Protein AF-A0A246F2Z6-F1 (afdb_monomer)

Sequence (179 aa):
MPEGQQFRQFEAVAVMDAQDRIRAQENSTGTVFEVGLHVPVGEDAGELRSLFAAYAAACGFSLNQEFDFQAGRLLFVPVEGERRGLAALAQFSLMRVVRDMPRLRAARPIARSSPVTVSFDLPAADPLSREPKVAVLDGGLPESHVLGDHVRRYFLADESADDVPEYVAHGLAVTSALL

Structure (mmCIF, N/CA/C/O backbone):
data_AF-A0A246F2Z6-F1
#
_entry.id   AF-A0A246F2Z6-F1
#
loop_
_atom_site.group_PDB
_atom_site.id
_atom_site.type_symbol
_atom_site.label_atom_id
_atom_site.label_alt_id
_atom_site.label_comp_id
_atom_site.label_asym_id
_atom_site.label_entity_id
_atom_site.label_seq_id
_atom_site.pdbx_PDB_ins_code
_atom_site.Cartn_x
_atom_site.Cartn_y
_atom_site.Cartn_z
_atom_site.occupancy
_atom_site.B_iso_or_equiv
_atom_site.auth_seq_id
_atom_site.auth_comp_id
_atom_site.auth_asym_id
_atom_site.auth_atom_id
_atom_site.pdbx_PDB_model_num
ATOM 1 N N . MET A 1 1 ? 12.838 -34.200 26.977 1.00 56.62 1 MET A N 1
ATOM 2 C CA . MET A 1 1 ? 11.401 -33.989 26.695 1.00 56.62 1 MET A CA 1
ATOM 3 C C . MET A 1 1 ? 11.147 -34.490 25.281 1.00 56.62 1 MET A C 1
ATOM 5 O O . MET A 1 1 ? 11.919 -34.093 24.418 1.00 56.62 1 MET A O 1
ATOM 9 N N . PRO A 1 2 ? 10.194 -35.401 25.023 1.00 67.88 2 PRO A N 1
ATOM 10 C CA . PRO A 1 2 ? 9.959 -35.905 23.672 1.00 67.88 2 PRO A CA 1
ATOM 11 C C . PRO A 1 2 ? 9.281 -34.809 22.840 1.00 67.88 2 PRO A C 1
ATOM 13 O O . PRO A 1 2 ? 8.225 -34.310 23.228 1.00 67.88 2 PRO A O 1
ATOM 16 N N . GLU A 1 3 ? 9.877 -34.452 21.705 1.00 66.38 3 GLU A N 1
ATOM 17 C CA . GLU A 1 3 ? 9.512 -33.319 20.830 1.00 66.38 3 GLU A CA 1
ATOM 18 C C . GLU A 1 3 ? 8.035 -33.318 20.371 1.00 66.38 3 GLU A C 1
ATOM 20 O O . GLU A 1 3 ? 7.478 -32.279 20.034 1.00 66.38 3 GLU A O 1
ATOM 25 N N . GLY A 1 4 ? 7.345 -34.463 20.436 1.00 69.00 4 GLY A N 1
ATOM 26 C CA . GLY A 1 4 ? 5.936 -34.598 20.045 1.00 69.00 4 GLY A CA 1
ATOM 27 C C . GLY A 1 4 ? 4.891 -34.103 21.058 1.00 69.00 4 GLY A C 1
ATOM 28 O O . GLY A 1 4 ? 3.709 -34.067 20.718 1.00 69.00 4 GLY A O 1
ATOM 29 N N . GLN A 1 5 ? 5.266 -33.749 22.294 1.00 69.50 5 GLN A N 1
ATOM 30 C CA . GLN A 1 5 ? 4.294 -33.299 23.309 1.00 69.50 5 GLN A CA 1
ATOM 31 C C . GLN A 1 5 ? 3.890 -31.825 23.161 1.00 69.50 5 GLN A C 1
ATOM 33 O O . GLN A 1 5 ? 2.749 -31.490 23.474 1.00 69.50 5 GLN A O 1
ATOM 38 N N . GLN A 1 6 ? 4.763 -30.968 22.619 1.00 68.38 6 GLN A N 1
ATOM 39 C CA . GLN A 1 6 ? 4.468 -29.540 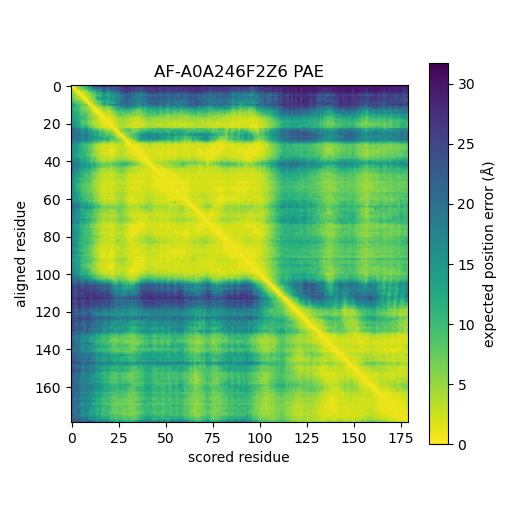22.418 1.00 68.38 6 GLN A CA 1
ATOM 40 C C . GLN A 1 6 ? 3.278 -29.310 21.474 1.00 68.38 6 GLN A C 1
ATOM 42 O O . GLN A 1 6 ? 2.436 -28.464 21.743 1.00 68.38 6 GLN A O 1
ATOM 47 N N . PHE A 1 7 ? 3.122 -30.132 20.432 1.00 70.31 7 PHE A N 1
ATOM 48 C CA . PHE A 1 7 ? 1.993 -30.032 19.495 1.00 70.31 7 PHE A CA 1
ATOM 49 C C . PHE A 1 7 ? 0.632 -30.442 20.087 1.00 70.31 7 PHE A C 1
ATOM 51 O O . PHE A 1 7 ? -0.387 -30.325 19.409 1.00 70.31 7 PHE A O 1
ATOM 58 N N . ARG A 1 8 ? 0.594 -30.962 21.322 1.00 74.56 8 ARG A N 1
ATOM 59 C CA . ARG A 1 8 ? -0.634 -31.426 21.993 1.00 74.56 8 ARG A CA 1
ATOM 60 C C . ARG A 1 8 ? -1.124 -30.486 23.094 1.00 74.56 8 ARG A C 1
ATOM 62 O O . ARG A 1 8 ? -2.124 -30.801 23.737 1.00 74.56 8 ARG A O 1
ATOM 69 N N . GLN A 1 9 ? -0.443 -29.366 23.324 1.00 73.00 9 GLN A N 1
ATOM 70 C CA . GLN A 1 9 ? -0.766 -28.434 24.397 1.00 73.00 9 GLN A CA 1
ATOM 71 C C . GLN A 1 9 ? -1.160 -27.071 23.823 1.00 73.00 9 GLN A C 1
ATOM 73 O O . GLN A 1 9 ? -0.422 -26.477 23.046 1.00 73.00 9 GLN A O 1
ATOM 78 N N . PHE A 1 10 ? -2.326 -26.564 24.225 1.00 70.81 10 PHE A N 1
ATOM 79 C CA . PHE A 1 10 ? -2.653 -25.150 24.054 1.00 70.81 10 PHE A CA 1
ATOM 80 C C . PHE A 1 10 ? -2.052 -24.389 25.238 1.00 70.81 10 PHE A C 1
ATOM 82 O O . PHE A 1 10 ? -2.423 -24.645 26.383 1.00 70.81 10 PHE A O 1
ATOM 89 N N . GLU A 1 11 ? -1.091 -23.504 24.973 1.00 71.69 11 GLU A N 1
ATOM 90 C CA . GLU A 1 11 ? -0.334 -22.800 26.020 1.00 71.69 11 GLU A CA 1
ATOM 91 C C . GLU A 1 11 ? -1.161 -21.693 26.697 1.00 71.69 11 GLU A C 1
ATOM 93 O O . GLU A 1 11 ? -1.036 -21.487 27.902 1.00 71.69 11 GLU A O 1
ATOM 98 N N . ALA A 1 12 ? -2.057 -21.029 25.955 1.00 74.31 12 ALA A N 1
ATOM 99 C CA . ALA A 1 12 ? -3.022 -20.068 26.488 1.00 74.31 12 ALA A CA 1
ATOM 100 C C . ALA A 1 12 ? -4.188 -19.849 25.509 1.00 74.31 12 ALA A C 1
ATOM 102 O O . ALA A 1 12 ? -3.985 -19.747 24.300 1.00 74.31 12 ALA A O 1
ATOM 103 N N . VAL A 1 13 ? -5.410 -19.739 26.037 1.00 80.50 13 VAL A N 1
ATOM 104 C CA . VAL A 1 13 ? -6.601 -19.301 25.291 1.00 80.50 13 VAL A CA 1
ATOM 105 C C . VAL A 1 13 ? -7.170 -18.090 26.019 1.00 80.50 13 VAL A C 1
ATOM 107 O O . VAL A 1 13 ? -7.536 -18.191 27.188 1.00 80.50 13 VAL A O 1
ATOM 110 N N . ALA A 1 14 ? -7.229 -16.949 25.339 1.00 82.44 14 ALA A N 1
ATOM 111 C CA . ALA A 1 14 ? -7.731 -15.694 25.887 1.00 82.44 14 ALA A CA 1
ATOM 112 C C . ALA A 1 14 ? -8.601 -14.964 24.858 1.00 82.44 14 ALA A C 1
ATOM 114 O O . ALA A 1 14 ? -8.554 -15.255 23.660 1.00 82.44 14 ALA A O 1
ATOM 115 N N . VAL A 1 15 ? -9.416 -14.024 25.339 1.00 84.06 15 VAL A N 1
ATOM 116 C CA . VAL A 1 15 ? -10.160 -13.110 24.466 1.00 84.06 15 VAL A CA 1
ATOM 117 C C . VAL A 1 15 ? -9.167 -12.138 23.844 1.00 84.06 15 VAL A C 1
ATOM 119 O O . VAL A 1 15 ? -8.356 -11.561 24.559 1.00 84.06 15 VAL A O 1
ATOM 122 N N . MET A 1 16 ? -9.255 -11.965 22.527 1.00 82.81 16 MET A N 1
ATOM 123 C CA . MET A 1 16 ? -8.423 -11.010 21.805 1.00 82.81 16 MET A CA 1
ATOM 124 C C . MET A 1 16 ? -8.852 -9.582 22.152 1.00 82.81 16 MET A C 1
ATOM 126 O O . MET A 1 16 ? -10.027 -9.238 21.980 1.00 82.81 16 MET A O 1
ATOM 130 N N . ASP A 1 17 ? -7.918 -8.757 22.604 1.00 88.38 17 ASP A N 1
ATOM 131 C CA . ASP A 1 17 ? -8.162 -7.346 22.885 1.00 88.38 17 ASP A CA 1
ATOM 132 C C . ASP A 1 17 ? -7.691 -6.441 21.727 1.00 88.38 17 ASP A C 1
ATOM 134 O O . ASP A 1 17 ? -7.346 -6.893 20.629 1.00 88.38 17 ASP A O 1
ATOM 138 N N . ALA A 1 18 ? -7.760 -5.123 21.925 1.00 90.56 18 ALA A N 1
ATOM 1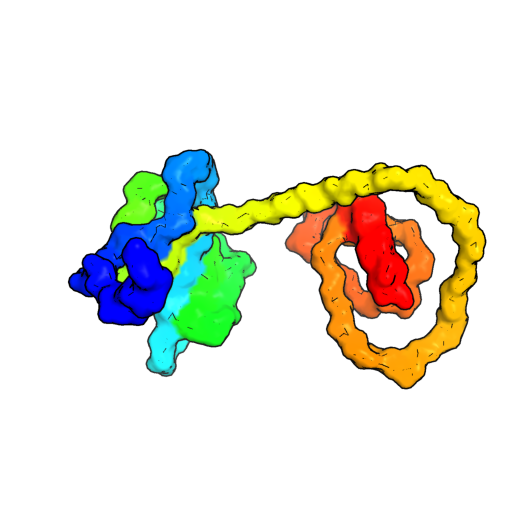39 C CA . ALA A 1 18 ? -7.286 -4.168 20.929 1.00 90.56 18 ALA A CA 1
ATOM 140 C C . ALA A 1 18 ? -5.751 -4.145 20.806 1.00 90.56 18 ALA A C 1
ATOM 142 O O . ALA A 1 18 ? -5.239 -3.874 19.721 1.00 90.56 18 ALA A O 1
ATOM 143 N N . GLN A 1 19 ? -5.014 -4.439 21.882 1.00 91.25 19 GLN A N 1
ATOM 144 C CA . GLN A 1 19 ? -3.549 -4.477 21.873 1.00 91.25 19 GLN A CA 1
ATOM 145 C C . GLN A 1 19 ? -3.036 -5.628 21.005 1.00 91.25 19 GLN A C 1
ATOM 147 O O . GLN A 1 19 ? -2.077 -5.444 20.260 1.00 91.25 19 GLN A O 1
ATOM 152 N N . ASP A 1 20 ? -3.733 -6.767 20.985 1.00 90.94 20 ASP A N 1
ATOM 153 C CA . ASP A 1 20 ? -3.396 -7.921 20.136 1.00 90.94 20 ASP A CA 1
ATOM 154 C C . ASP A 1 20 ? -3.401 -7.613 18.624 1.00 90.94 20 ASP A C 1
ATOM 156 O O . ASP A 1 20 ? -2.801 -8.341 17.815 1.00 90.94 20 ASP A O 1
ATOM 160 N N . ARG A 1 21 ? -4.086 -6.534 18.224 1.00 93.81 21 ARG A N 1
ATOM 161 C CA . ARG A 1 21 ? -4.171 -6.049 16.837 1.00 93.81 21 ARG A CA 1
ATOM 162 C C . ARG A 1 21 ? -2.974 -5.181 16.459 1.00 93.81 21 ARG A C 1
ATOM 164 O O . ARG A 1 21 ? -2.719 -4.993 15.269 1.00 93.81 21 ARG A O 1
ATOM 171 N N . ILE A 1 22 ? -2.238 -4.652 17.435 1.00 94.12 22 ILE A N 1
ATOM 172 C CA . ILE A 1 22 ? -1.090 -3.778 17.203 1.00 94.12 22 ILE A CA 1
ATOM 173 C C . ILE A 1 22 ? 0.133 -4.646 16.898 1.00 94.12 22 ILE A C 1
ATOM 175 O O . ILE A 1 22 ? 0.670 -5.353 17.744 1.00 94.12 22 ILE A O 1
ATOM 179 N N . ARG A 1 23 ? 0.586 -4.593 15.648 1.00 90.88 23 ARG A N 1
ATOM 180 C CA . ARG A 1 23 ? 1.776 -5.278 15.120 1.00 90.88 23 ARG A CA 1
ATOM 181 C C . ARG A 1 23 ? 2.820 -4.262 14.664 1.00 90.88 23 ARG A C 1
ATOM 183 O O . ARG A 1 23 ? 3.433 -4.411 13.611 1.00 90.88 23 ARG A O 1
ATOM 190 N N . ALA A 1 24 ? 2.980 -3.199 15.441 1.00 78.31 24 ALA A N 1
ATOM 191 C CA . ALA A 1 24 ? 3.960 -2.154 15.194 1.00 78.31 24 ALA A CA 1
ATOM 192 C C . ALA A 1 24 ? 5.207 -2.395 16.062 1.00 78.31 24 ALA A C 1
ATOM 194 O O . ALA A 1 24 ? 5.091 -2.699 17.246 1.00 78.31 24 ALA A O 1
ATOM 195 N N . GLN A 1 25 ? 6.400 -2.263 15.487 1.00 76.38 25 GLN A N 1
ATOM 196 C CA . GLN A 1 25 ? 7.672 -2.430 16.185 1.00 76.38 25 GLN A CA 1
ATOM 197 C C . GLN A 1 25 ? 7.852 -1.332 17.235 1.00 76.38 25 GLN A C 1
ATOM 199 O O . GLN A 1 25 ? 7.624 -0.158 16.952 1.00 76.38 25 GLN A O 1
ATOM 204 N N . GLU A 1 26 ? 8.311 -1.682 18.437 1.00 68.12 26 GLU A N 1
ATOM 205 C CA . GLU A 1 26 ? 8.448 -0.699 19.524 1.00 68.12 26 GLU A CA 1
ATOM 206 C C . GLU A 1 26 ? 9.464 0.412 19.213 1.00 68.12 26 GLU A C 1
ATOM 208 O O . GLU A 1 26 ? 9.268 1.557 19.608 1.00 68.12 26 GLU A O 1
ATOM 213 N N . ASN A 1 27 ? 10.498 0.104 18.424 1.00 68.00 27 ASN A N 1
ATOM 214 C CA . ASN A 1 27 ? 11.562 1.046 18.057 1.00 68.00 27 ASN A CA 1
ATOM 215 C C . ASN A 1 27 ? 11.341 1.731 16.696 1.00 68.00 27 ASN A C 1
ATOM 217 O O . ASN A 1 27 ? 12.259 2.347 16.150 1.00 68.00 27 ASN A O 1
ATOM 221 N N . SER A 1 28 ? 10.151 1.599 16.108 1.00 71.06 28 SER A N 1
ATOM 222 C CA . SER A 1 28 ? 9.820 2.264 14.848 1.00 71.06 28 SER A CA 1
ATOM 223 C C . SER A 1 28 ? 9.546 3.753 15.101 1.00 71.06 28 SER A C 1
ATOM 225 O O . SER A 1 28 ? 8.640 4.120 15.852 1.00 71.06 28 SER A O 1
ATOM 227 N N . THR A 1 29 ? 10.327 4.613 14.439 1.00 70.81 29 THR A N 1
ATOM 228 C CA . THR A 1 29 ? 10.157 6.078 14.418 1.00 70.81 29 THR A CA 1
ATOM 229 C C . THR A 1 29 ? 9.154 6.554 13.363 1.00 70.81 29 THR A C 1
ATOM 231 O O . THR A 1 29 ? 9.009 7.755 13.157 1.00 70.81 29 THR A O 1
ATOM 234 N N . GLY A 1 30 ? 8.499 5.631 12.649 1.00 79.06 30 GLY A N 1
ATOM 235 C CA . GLY A 1 30 ? 7.530 5.985 11.615 1.00 79.06 30 GLY A CA 1
ATOM 236 C C . GLY A 1 30 ? 6.243 6.563 12.207 1.00 79.06 30 GLY A C 1
ATOM 237 O O . GLY A 1 30 ? 5.776 6.103 13.248 1.00 79.06 30 GLY A O 1
ATOM 238 N N . THR A 1 31 ? 5.669 7.547 11.515 1.00 90.31 31 THR A N 1
ATOM 239 C CA . THR A 1 31 ? 4.330 8.103 11.785 1.00 90.31 31 THR A CA 1
ATOM 240 C C . THR A 1 31 ? 3.249 7.474 10.909 1.00 90.31 31 THR A C 1
ATOM 242 O O . THR A 1 31 ? 2.067 7.719 11.127 1.00 90.31 31 THR A O 1
ATOM 245 N N . VAL A 1 32 ? 3.644 6.656 9.928 1.00 93.56 32 VAL A N 1
ATOM 246 C CA . VAL A 1 32 ? 2.736 6.013 8.976 1.00 93.56 32 VAL A CA 1
ATOM 247 C C . VAL A 1 32 ? 2.544 4.547 9.340 1.00 93.56 32 VAL A C 1
ATOM 249 O O . VAL A 1 32 ? 3.507 3.785 9.491 1.00 93.56 32 VAL A O 1
ATOM 252 N N . PHE A 1 33 ? 1.283 4.149 9.431 1.00 95.12 33 PHE A N 1
ATOM 253 C CA . PHE A 1 33 ? 0.843 2.803 9.757 1.00 95.12 33 PHE A CA 1
ATOM 254 C C . PHE A 1 33 ? -0.086 2.279 8.670 1.00 95.12 33 PHE A C 1
ATOM 256 O O . PHE A 1 33 ? -0.814 3.032 8.032 1.00 95.12 33 PHE A O 1
ATOM 263 N N . GLU A 1 34 ? -0.081 0.971 8.470 1.00 95.69 34 GLU A N 1
ATOM 264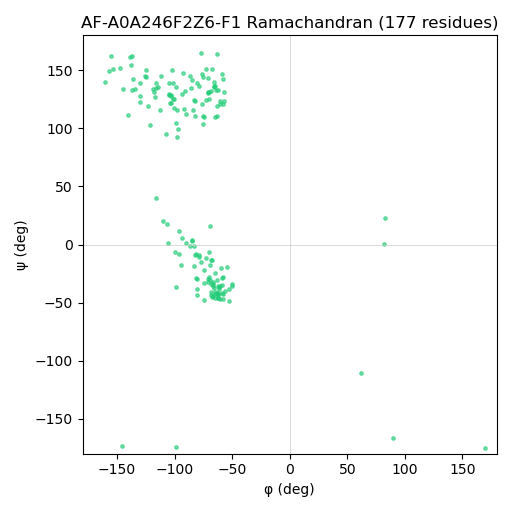 C CA . GLU A 1 34 ? -1.062 0.291 7.637 1.00 95.69 34 GLU A CA 1
ATOM 265 C C . GLU A 1 34 ? -2.107 -0.365 8.542 1.00 95.69 34 GLU A C 1
ATOM 267 O O . GLU A 1 34 ? -1.774 -1.148 9.440 1.00 95.69 34 GLU A O 1
ATOM 272 N N . VAL A 1 35 ? -3.375 -0.043 8.304 1.00 96.81 35 VAL A N 1
ATOM 273 C CA . VAL A 1 35 ? -4.520 -0.612 9.011 1.00 96.81 35 VAL A CA 1
ATOM 274 C C . VAL A 1 35 ? -5.226 -1.608 8.104 1.00 96.81 35 VAL A C 1
ATOM 276 O O . VAL A 1 35 ? -5.598 -1.277 6.984 1.00 96.81 35 VAL A O 1
ATOM 279 N N . GLY A 1 36 ? -5.464 -2.816 8.610 1.00 96.62 36 GLY A N 1
ATOM 280 C CA . GLY A 1 36 ? -6.313 -3.810 7.961 1.00 96.62 36 GLY A CA 1
ATOM 281 C C . GLY A 1 36 ? -7.701 -3.838 8.592 1.00 96.62 36 GLY A C 1
ATOM 282 O O . GLY A 1 36 ? -7.847 -4.193 9.766 1.00 96.62 36 GLY A O 1
ATOM 283 N N . LEU A 1 37 ? -8.726 -3.513 7.809 1.00 97.06 37 LEU A N 1
ATOM 284 C CA . LEU A 1 37 ? -10.131 -3.532 8.203 1.00 97.06 37 LEU A CA 1
ATOM 285 C C . LEU A 1 37 ? -10.841 -4.740 7.603 1.00 97.06 37 LEU A C 1
ATOM 287 O O . LEU A 1 37 ? -10.645 -5.090 6.442 1.00 97.06 37 LEU A O 1
ATOM 291 N N . HIS A 1 38 ? -11.703 -5.373 8.387 1.00 97.06 38 HIS A N 1
ATOM 292 C CA . HIS A 1 38 ? -12.589 -6.415 7.899 1.00 97.06 38 HIS A CA 1
ATOM 293 C C . HIS A 1 38 ? -13.834 -5.810 7.261 1.00 97.06 38 HIS A C 1
ATOM 295 O O . HIS A 1 38 ? -14.567 -5.095 7.935 1.00 97.06 38 HIS A O 1
ATOM 301 N N . VAL A 1 39 ? -14.105 -6.174 6.007 1.00 96.56 39 VAL A N 1
ATOM 302 C CA . VAL A 1 39 ? -15.338 -5.809 5.300 1.00 96.56 39 VAL A CA 1
ATOM 303 C C . VAL A 1 39 ? -16.388 -6.906 5.548 1.00 96.56 39 VAL A C 1
ATOM 305 O O . VAL A 1 39 ? -16.179 -8.058 5.122 1.00 96.56 39 VAL A O 1
ATOM 308 N N . PRO A 1 40 ? -17.487 -6.630 6.282 1.00 94.12 40 PRO A N 1
ATOM 309 C CA . PRO A 1 40 ? -18.564 -7.597 6.495 1.00 94.12 40 PRO A CA 1
ATOM 310 C C . PRO A 1 40 ? -19.263 -7.996 5.181 1.00 94.12 40 PRO A C 1
ATOM 312 O O . PRO A 1 40 ? -19.077 -7.371 4.143 1.00 94.12 40 PRO A O 1
ATOM 315 N N . VAL A 1 41 ? -20.025 -9.094 5.191 1.00 92.12 41 VAL A N 1
ATOM 316 C CA . VAL A 1 41 ? -20.755 -9.530 3.985 1.00 92.12 41 VAL A CA 1
ATOM 317 C C . VAL A 1 41 ? -21.896 -8.558 3.723 1.00 92.12 41 VAL A C 1
ATOM 319 O O . VAL A 1 41 ? -22.686 -8.318 4.628 1.00 92.12 41 VAL A O 1
ATOM 322 N N . GLY A 1 42 ? -22.010 -8.073 2.487 1.00 88.31 42 GLY A N 1
ATOM 323 C CA . GLY A 1 42 ? -23.086 -7.163 2.087 1.00 88.31 42 GLY A CA 1
ATOM 324 C C . GLY A 1 42 ? -22.846 -5.698 2.451 1.00 88.31 42 GLY A C 1
ATOM 325 O O . GLY A 1 42 ? -23.694 -4.877 2.132 1.00 88.31 42 GLY A O 1
ATOM 326 N N . GLU A 1 43 ? -21.707 -5.380 3.070 1.00 89.56 43 GLU A N 1
ATOM 327 C CA . GLU A 1 43 ? -21.281 -4.007 3.352 1.00 89.56 43 GLU A CA 1
ATOM 328 C C . GLU A 1 43 ? -20.396 -3.467 2.225 1.00 89.56 43 GLU A C 1
ATOM 330 O O . GLU A 1 43 ? -19.619 -4.214 1.615 1.00 89.56 43 GLU A O 1
ATOM 335 N N . ASP A 1 44 ? -20.482 -2.161 1.989 1.00 90.94 44 ASP A N 1
ATOM 336 C CA . ASP A 1 44 ? -19.640 -1.449 1.034 1.00 90.94 44 ASP A CA 1
ATOM 337 C C . ASP A 1 44 ? -18.312 -1.009 1.678 1.00 90.94 44 ASP A C 1
ATOM 339 O O . ASP A 1 44 ? -18.261 -0.480 2.793 1.00 90.94 44 ASP A O 1
ATOM 343 N N . ALA A 1 45 ? -17.200 -1.226 0.971 1.00 91.81 45 ALA A N 1
ATOM 344 C CA . ALA A 1 45 ? -15.875 -0.873 1.480 1.00 91.81 45 ALA A CA 1
ATOM 345 C C . ALA A 1 45 ? -15.659 0.649 1.560 1.00 91.81 45 ALA A C 1
ATOM 347 O O . ALA A 1 45 ? -14.931 1.113 2.438 1.00 91.81 45 ALA A O 1
ATOM 348 N N . GLY A 1 46 ? -16.297 1.425 0.680 1.00 91.62 46 GLY A N 1
ATOM 349 C CA . GLY A 1 46 ? -16.254 2.884 0.689 1.00 91.62 46 GLY A CA 1
ATOM 350 C C . GLY A 1 46 ? -16.982 3.473 1.895 1.00 91.62 46 GLY A C 1
ATOM 351 O O . GLY A 1 46 ? -16.433 4.346 2.566 1.00 91.62 46 GLY A O 1
ATOM 352 N N . GLU A 1 47 ? -18.160 2.949 2.238 1.00 92.44 47 GLU A N 1
ATOM 353 C CA . GLU A 1 47 ? -18.884 3.346 3.455 1.00 92.44 47 GLU A CA 1
ATOM 354 C C . GLU A 1 47 ? -18.082 3.021 4.723 1.00 92.44 47 GLU A C 1
ATOM 356 O O . GLU A 1 47 ? -17.899 3.883 5.591 1.00 92.44 47 GLU A O 1
ATOM 361 N N . LEU A 1 48 ? -17.517 1.808 4.801 1.00 94.94 48 LEU A N 1
ATOM 362 C CA . LEU A 1 48 ? -16.632 1.414 5.899 1.00 94.94 48 LEU A CA 1
ATOM 363 C C . LEU A 1 48 ? -15.416 2.340 6.008 1.00 94.94 48 LEU A C 1
ATOM 365 O O . LEU A 1 48 ? -15.040 2.743 7.112 1.00 94.94 48 LEU A O 1
ATOM 369 N N . ARG A 1 49 ? -14.807 2.699 4.875 1.00 95.12 49 ARG A N 1
ATOM 370 C CA . ARG A 1 49 ? -13.685 3.637 4.836 1.00 95.12 49 ARG A CA 1
ATOM 371 C C . ARG A 1 49 ? -14.081 4.997 5.393 1.00 95.12 49 ARG A C 1
ATOM 373 O O . ARG A 1 49 ? -13.351 5.531 6.220 1.00 95.12 49 ARG A O 1
ATOM 380 N N . SER A 1 50 ? -15.220 5.550 4.982 1.00 94.56 50 SER A N 1
ATOM 381 C CA . SER A 1 50 ? -15.707 6.841 5.480 1.00 94.56 50 SER A CA 1
ATOM 382 C C . SER A 1 50 ? -15.985 6.813 6.986 1.00 94.56 50 SER A C 1
ATOM 384 O O . SER A 1 50 ? -15.603 7.745 7.698 1.00 94.56 50 SER A O 1
ATOM 386 N N . LEU A 1 51 ? -16.582 5.730 7.493 1.00 95.56 51 LEU A N 1
ATOM 387 C CA . LEU A 1 51 ? -16.798 5.525 8.929 1.00 95.56 51 LEU A CA 1
ATOM 388 C C . LEU A 1 51 ? -15.475 5.454 9.698 1.00 95.56 51 LEU A C 1
ATOM 390 O O . LEU A 1 51 ? -15.311 6.108 10.731 1.00 95.56 51 LEU A O 1
ATOM 394 N N . PHE A 1 52 ? -14.513 4.689 9.182 1.00 97.19 52 PHE A N 1
ATOM 395 C CA . PHE A 1 52 ? -13.195 4.581 9.791 1.00 97.19 52 PHE A CA 1
ATOM 396 C C . PHE A 1 52 ? -12.424 5.905 9.732 1.00 97.19 52 PHE A C 1
ATOM 398 O O . PHE A 1 52 ? -11.777 6.262 10.711 1.00 97.19 52 PHE A O 1
ATOM 405 N N . ALA A 1 53 ? -12.543 6.674 8.646 1.00 96.62 53 ALA A N 1
ATOM 406 C CA . ALA A 1 53 ? -11.913 7.985 8.501 1.00 96.62 53 ALA A CA 1
ATOM 407 C C . ALA A 1 53 ? -12.336 8.951 9.614 1.00 96.62 53 ALA A C 1
ATOM 409 O O . ALA A 1 53 ? -11.492 9.589 10.242 1.00 96.62 53 ALA A O 1
ATOM 410 N N . ALA A 1 54 ? -13.640 9.017 9.899 1.00 96.75 54 ALA A N 1
ATOM 411 C CA . ALA A 1 54 ? -14.171 9.847 10.976 1.00 96.75 54 ALA A CA 1
ATOM 412 C C . ALA A 1 54 ? -13.658 9.395 12.355 1.00 96.75 54 ALA A C 1
ATOM 414 O O . ALA A 1 54 ? -13.283 10.223 13.187 1.00 96.75 54 ALA A O 1
ATOM 415 N N . TYR A 1 55 ? -13.597 8.081 12.589 1.00 97.50 55 TYR A N 1
ATOM 416 C CA . TYR A 1 55 ? -13.080 7.519 13.836 1.00 97.50 55 TYR A CA 1
ATOM 417 C C . TYR A 1 55 ? -11.579 7.780 14.028 1.00 97.50 55 TYR A C 1
ATOM 419 O O . TYR A 1 55 ? -11.143 8.187 15.106 1.00 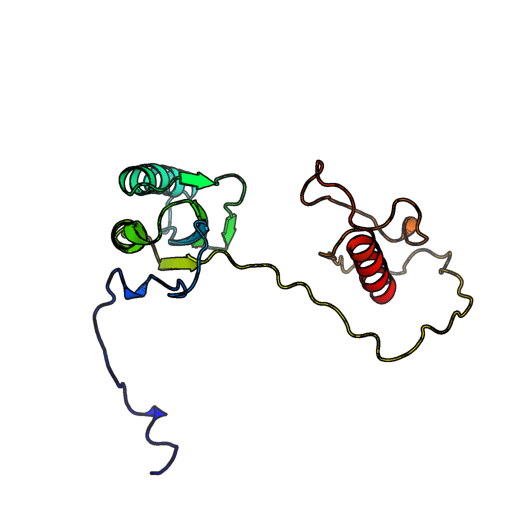97.50 55 TYR A O 1
ATOM 427 N N . ALA A 1 56 ? -10.791 7.584 12.973 1.00 97.19 56 ALA A N 1
ATOM 428 C CA . ALA A 1 56 ? -9.356 7.823 12.970 1.00 97.19 56 ALA A CA 1
ATOM 429 C C . ALA A 1 56 ? -9.034 9.299 13.235 1.00 97.19 56 ALA A C 1
ATOM 431 O O . ALA A 1 56 ? -8.182 9.587 14.075 1.00 97.19 56 ALA A O 1
ATOM 432 N N . ALA A 1 57 ? -9.784 10.223 12.625 1.00 96.94 57 ALA A N 1
ATOM 433 C CA . ALA A 1 57 ? -9.653 11.656 12.879 1.00 96.94 57 ALA A CA 1
ATOM 434 C C . ALA A 1 57 ? -9.900 12.009 14.355 1.00 96.94 57 ALA A C 1
ATOM 436 O O . ALA A 1 57 ? -9.132 12.768 14.945 1.00 96.94 57 ALA A O 1
ATOM 437 N N . ALA A 1 58 ? -10.910 11.403 14.992 1.00 96.56 58 ALA A N 1
ATOM 438 C CA . ALA A 1 58 ? -11.165 11.581 16.425 1.00 96.56 58 ALA A CA 1
ATOM 439 C C . ALA A 1 58 ? -10.030 11.034 17.315 1.00 96.56 58 ALA A C 1
ATOM 441 O O . ALA A 1 58 ? -9.846 11.499 18.439 1.00 96.56 58 ALA A O 1
ATOM 442 N N . CYS A 1 59 ? -9.254 10.074 16.808 1.00 95.44 59 CYS A N 1
ATOM 443 C CA . CYS A 1 59 ? -8.068 9.522 17.463 1.00 95.44 59 CYS A CA 1
ATOM 444 C C . CYS A 1 59 ? -6.768 10.276 17.115 1.00 95.44 59 CYS A C 1
ATOM 446 O O . CYS A 1 59 ? -5.704 9.877 17.586 1.00 95.44 59 CYS A O 1
ATOM 448 N N . GLY A 1 60 ? -6.833 11.342 16.305 1.00 96.06 60 GLY A N 1
ATOM 449 C CA . GLY A 1 60 ? -5.671 12.132 15.887 1.00 96.06 60 GLY A CA 1
ATOM 450 C C . GLY A 1 60 ? -4.893 11.561 14.697 1.00 96.06 60 GLY A C 1
ATOM 451 O O . GLY A 1 60 ? -3.714 11.872 14.551 1.00 96.06 60 GLY A O 1
ATOM 452 N N . PHE A 1 61 ? -5.530 10.735 13.862 1.00 97.00 61 PHE A N 1
ATOM 453 C CA . PHE A 1 61 ? -4.940 10.178 12.644 1.00 97.00 61 PHE A CA 1
ATOM 454 C C . PHE A 1 61 ? -5.604 10.739 11.384 1.00 97.00 61 PHE A C 1
ATOM 456 O O . PHE A 1 61 ? -6.817 10.947 11.346 1.00 97.00 61 PHE A O 1
ATOM 463 N N . SER A 1 62 ? -4.820 10.919 10.326 1.00 96.31 62 SER A N 1
ATOM 464 C CA . SER A 1 62 ? -5.306 11.171 8.968 1.00 96.31 62 SER A CA 1
ATOM 465 C C . SER A 1 62 ? -5.205 9.897 8.129 1.00 96.31 62 SER A C 1
ATOM 467 O O . SER A 1 62 ? -4.348 9.048 8.361 1.00 96.31 62 SER A O 1
ATOM 469 N N . LEU A 1 63 ? -6.099 9.738 7.154 1.00 94.81 63 LEU A N 1
ATOM 470 C CA . LEU A 1 63 ? -6.054 8.630 6.199 1.00 94.81 63 LEU A CA 1
ATOM 471 C C . LEU A 1 63 ? -5.467 9.118 4.883 1.00 94.81 63 LEU A C 1
ATOM 473 O O . LEU A 1 63 ? -5.874 10.170 4.385 1.00 94.81 63 LEU A O 1
ATOM 477 N N . ASN A 1 64 ? -4.614 8.300 4.274 1.00 91.56 64 ASN A N 1
ATOM 478 C CA . ASN A 1 64 ? -4.261 8.464 2.874 1.00 91.56 64 ASN A CA 1
ATOM 479 C C . ASN A 1 64 ? -5.118 7.514 2.024 1.00 91.56 64 ASN A C 1
ATOM 481 O O . ASN A 1 64 ? -4.844 6.320 1.939 1.00 91.56 64 ASN A O 1
ATOM 485 N N . GLN A 1 65 ? -6.183 8.056 1.429 1.00 86.62 65 GLN A N 1
ATOM 486 C CA . GLN A 1 65 ? -7.147 7.288 0.629 1.00 86.62 65 GLN A CA 1
ATOM 487 C C . GLN A 1 65 ? -6.632 6.950 -0.776 1.00 86.62 65 GLN A C 1
ATOM 489 O O . GLN A 1 65 ? -7.216 6.110 -1.446 1.00 86.62 65 GLN A O 1
ATOM 494 N N . GLU A 1 66 ? -5.563 7.600 -1.236 1.00 87.38 66 GLU A N 1
ATOM 495 C CA . GLU A 1 66 ? -5.003 7.363 -2.569 1.00 87.38 66 GLU A CA 1
ATOM 496 C C . GLU A 1 66 ? -4.361 5.976 -2.678 1.00 87.38 66 GLU A C 1
ATOM 498 O O . GLU A 1 66 ? -4.450 5.325 -3.716 1.00 87.38 66 GLU A O 1
ATOM 503 N N . PHE A 1 67 ? -3.762 5.503 -1.581 1.00 87.31 67 PHE A N 1
ATOM 504 C CA . PHE A 1 67 ? -3.058 4.220 -1.523 1.00 87.31 67 PHE A CA 1
ATOM 505 C C . PHE A 1 67 ? -3.825 3.143 -0.747 1.00 87.31 67 PHE A C 1
ATOM 507 O O . PHE A 1 67 ? -3.228 2.153 -0.316 1.00 87.31 67 PHE A O 1
ATOM 514 N N . ASP A 1 68 ? -5.131 3.327 -0.531 1.00 92.25 68 ASP A N 1
ATOM 515 C CA . ASP A 1 68 ? -5.955 2.238 -0.021 1.00 92.25 68 ASP A CA 1
ATOM 516 C C . ASP A 1 68 ? -6.197 1.178 -1.102 1.00 92.25 68 ASP A C 1
ATOM 518 O O . ASP A 1 68 ? -6.163 1.439 -2.305 1.00 92.25 68 ASP A O 1
ATOM 522 N N . PHE A 1 69 ? -6.383 -0.065 -0.672 1.00 93.19 69 PHE A N 1
ATOM 523 C CA . PHE A 1 69 ? -6.766 -1.131 -1.585 1.00 93.19 69 PHE A CA 1
ATOM 524 C C . PHE A 1 69 ? -7.517 -2.233 -0.853 1.00 93.19 69 PHE A C 1
ATOM 526 O O . PHE A 1 69 ? -7.301 -2.512 0.331 1.00 93.19 69 PHE A O 1
ATOM 533 N N . GLN A 1 70 ? -8.395 -2.909 -1.587 1.00 93.94 70 GLN A N 1
ATOM 53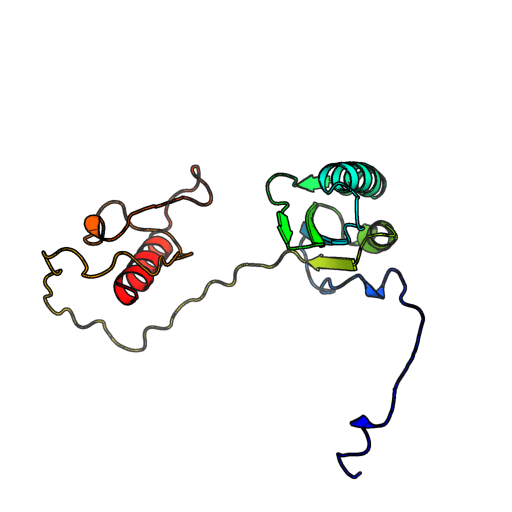4 C CA . GLN A 1 70 ? -9.141 -4.050 -1.083 1.00 93.94 70 GLN A CA 1
ATOM 535 C C . GLN A 1 70 ? -8.576 -5.355 -1.646 1.00 93.94 70 GLN A C 1
ATOM 537 O O . GLN A 1 70 ? -8.445 -5.526 -2.856 1.00 93.94 70 GLN A O 1
ATOM 542 N N . ALA A 1 71 ? -8.305 -6.314 -0.762 1.00 92.25 71 ALA A N 1
ATOM 543 C CA . ALA A 1 71 ? -7.939 -7.678 -1.123 1.00 92.25 71 ALA A CA 1
ATOM 544 C C . ALA A 1 71 ? -8.949 -8.656 -0.507 1.00 92.25 71 ALA A C 1
ATOM 546 O O . ALA A 1 71 ? -8.939 -8.944 0.694 1.00 92.25 71 ALA A O 1
ATOM 547 N N . GLY A 1 72 ? -9.870 -9.153 -1.336 1.00 92.06 72 GLY A N 1
ATOM 548 C CA . GLY A 1 72 ? -10.977 -9.992 -0.883 1.00 92.06 72 GLY A CA 1
ATOM 549 C C . GLY A 1 72 ? -11.892 -9.239 0.086 1.00 92.06 72 GLY A C 1
ATOM 550 O O . GLY A 1 72 ? -12.610 -8.327 -0.313 1.00 92.06 72 GLY A O 1
ATOM 551 N N . ARG A 1 73 ? -11.873 -9.626 1.366 1.00 94.12 73 ARG A N 1
ATOM 552 C CA . ARG A 1 73 ? -12.699 -9.035 2.439 1.00 94.12 73 ARG A CA 1
ATOM 553 C C . ARG A 1 73 ? -11.901 -8.222 3.457 1.00 94.12 73 ARG A C 1
ATOM 555 O O . ARG A 1 73 ? -12.342 -8.036 4.596 1.00 94.12 73 ARG A O 1
ATOM 562 N N . LEU A 1 74 ? -10.707 -7.799 3.064 1.00 95.62 74 LEU A N 1
ATOM 563 C CA . LEU A 1 74 ? -9.868 -6.901 3.836 1.00 95.62 74 LEU A CA 1
ATOM 564 C C . LEU A 1 74 ? -9.662 -5.618 3.045 1.00 95.62 74 LEU A C 1
ATOM 566 O O . LEU A 1 74 ? -9.314 -5.673 1.867 1.00 95.62 74 LEU A O 1
ATOM 570 N N . LEU A 1 75 ? -9.879 -4.493 3.710 1.00 96.31 75 LEU A N 1
ATOM 571 C CA . LEU A 1 75 ? -9.533 -3.169 3.219 1.00 96.31 75 LEU A CA 1
ATOM 572 C C . LEU A 1 75 ? -8.267 -2.723 3.951 1.00 96.31 75 LEU A C 1
ATOM 574 O O . LEU A 1 75 ? -8.253 -2.685 5.182 1.00 96.31 75 LEU A O 1
ATOM 578 N N . PHE A 1 76 ? -7.213 -2.424 3.202 1.00 96.12 76 PHE A N 1
ATOM 579 C CA . PHE A 1 76 ? -5.958 -1.909 3.732 1.00 96.12 76 PHE A CA 1
ATOM 580 C C . PHE A 1 76 ? -5.916 -0.405 3.525 1.00 96.12 76 PHE A C 1
ATOM 582 O O . PHE A 1 76 ? -6.107 0.066 2.408 1.00 96.12 76 PHE A O 1
ATOM 589 N N . VAL A 1 77 ? -5.695 0.333 4.610 1.00 95.62 77 VAL A N 1
ATOM 590 C CA . VAL A 1 77 ? -5.714 1.795 4.610 1.00 95.62 77 VAL A CA 1
ATOM 591 C C . VAL A 1 77 ? -4.449 2.319 5.289 1.00 95.62 77 VAL A C 1
ATOM 593 O O . VAL A 1 77 ? -4.208 1.991 6.457 1.00 95.62 77 VAL A O 1
ATOM 596 N N . PRO A 1 78 ? -3.643 3.139 4.602 1.00 95.69 78 PRO A N 1
ATOM 597 C CA . PRO A 1 78 ? -2.579 3.901 5.235 1.00 95.69 78 PRO A CA 1
ATOM 598 C C . PRO A 1 78 ? -3.157 4.989 6.144 1.00 95.69 78 PRO A C 1
ATOM 600 O O . PRO A 1 78 ? -4.017 5.774 5.735 1.00 95.69 78 PRO A O 1
ATOM 603 N N . VAL A 1 79 ? -2.643 5.068 7.366 1.00 96.31 79 VAL A N 1
ATOM 604 C CA . VAL A 1 79 ? -2.960 6.128 8.324 1.00 96.31 79 VAL A CA 1
ATOM 605 C C . VAL A 1 79 ? -1.684 6.802 8.804 1.00 96.31 79 VAL A C 1
ATOM 607 O O . VAL A 1 79 ? -0.663 6.142 8.998 1.00 96.31 79 VAL A O 1
ATOM 610 N N . GLU A 1 80 ? -1.746 8.105 9.031 1.00 96.00 80 GLU A N 1
ATOM 611 C CA . GLU A 1 80 ? -0.643 8.891 9.572 1.00 96.00 80 GLU A CA 1
ATOM 612 C C . GLU A 1 80 ? -1.043 9.520 10.907 1.00 96.00 80 GLU A C 1
ATOM 614 O O . GLU A 1 80 ? -2.142 10.052 11.054 1.00 96.00 80 GLU A O 1
ATOM 619 N N . GLY A 1 81 ? -0.163 9.428 11.903 1.00 94.56 81 GLY A N 1
ATOM 620 C CA . GLY A 1 81 ? -0.379 10.005 13.226 1.00 94.56 81 GLY A CA 1
ATOM 621 C C . GLY A 1 81 ? 0.653 9.546 14.253 1.00 94.56 81 GLY A C 1
ATOM 622 O O . GLY A 1 81 ? 1.617 8.843 13.947 1.00 94.56 81 GLY A O 1
ATOM 623 N N . GLU A 1 82 ? 0.464 9.947 15.510 1.00 93.00 82 GLU A N 1
ATOM 624 C CA . GLU A 1 82 ? 1.372 9.555 16.587 1.00 93.00 82 GLU A CA 1
ATOM 625 C C . GLU A 1 82 ? 1.108 8.128 17.080 1.00 93.00 82 GLU A C 1
ATOM 627 O O . GLU A 1 82 ? -0.018 7.754 17.411 1.00 93.00 82 GLU A O 1
ATOM 632 N N . ARG A 1 83 ? 2.183 7.354 17.287 1.00 90.88 83 ARG A N 1
ATOM 633 C CA . ARG A 1 83 ? 2.127 5.991 17.851 1.00 90.88 83 ARG A CA 1
ATOM 634 C C . ARG A 1 83 ? 1.315 5.896 19.150 1.00 90.88 83 ARG A C 1
ATOM 636 O O . ARG A 1 83 ? 0.660 4.886 19.393 1.00 90.88 83 ARG A O 1
ATOM 643 N N . ARG A 1 84 ? 1.350 6.937 19.989 1.00 90.62 84 ARG A N 1
ATOM 644 C CA . ARG A 1 84 ? 0.625 6.985 21.272 1.00 90.62 84 ARG A CA 1
ATOM 645 C C . ARG A 1 84 ? -0.889 6.805 21.097 1.00 90.62 84 ARG A C 1
ATOM 647 O O . ARG A 1 84 ? -1.536 6.279 21.997 1.00 90.62 84 ARG A O 1
ATOM 654 N N . GLY A 1 85 ? -1.434 7.185 19.940 1.00 92.50 85 GLY A N 1
ATOM 655 C CA . GLY A 1 85 ? -2.849 7.031 19.607 1.00 92.50 85 GLY A CA 1
ATOM 656 C C . GLY A 1 85 ? -3.245 5.642 19.093 1.00 92.50 85 GLY A C 1
ATOM 657 O O . GLY A 1 85 ? -4.438 5.366 18.986 1.00 92.50 85 GLY A O 1
ATOM 658 N N . LEU A 1 86 ? -2.295 4.738 18.806 1.00 93.88 86 LEU A N 1
ATOM 659 C CA . LEU A 1 86 ? -2.604 3.423 18.217 1.00 93.88 86 LEU A CA 1
ATOM 660 C C . LEU A 1 86 ? -3.508 2.569 19.103 1.00 93.88 86 LEU A C 1
ATOM 662 O O . LEU A 1 86 ? -4.369 1.860 18.593 1.00 93.88 86 LEU A O 1
ATOM 666 N N . ALA A 1 87 ? -3.343 2.656 20.425 1.00 93.94 87 ALA A N 1
ATOM 667 C CA . ALA A 1 87 ? -4.181 1.933 21.375 1.00 93.94 87 ALA A CA 1
ATOM 668 C C . ALA A 1 87 ? -5.657 2.346 21.285 1.00 93.94 87 ALA A C 1
ATOM 670 O O . ALA A 1 87 ? -6.531 1.495 21.438 1.00 93.94 87 ALA A O 1
ATOM 671 N N . ALA A 1 88 ? -5.928 3.630 21.026 1.00 95.88 88 ALA A N 1
ATOM 672 C CA . ALA A 1 88 ? -7.278 4.133 20.801 1.00 95.88 88 ALA A CA 1
ATOM 673 C C . ALA A 1 88 ? -7.776 3.725 19.412 1.00 95.88 88 ALA A C 1
ATOM 675 O O . ALA A 1 88 ? -8.849 3.141 19.298 1.00 95.88 88 ALA A O 1
ATOM 676 N N . LEU A 1 89 ? -6.957 3.922 18.374 1.00 96.69 89 LEU A N 1
ATOM 677 C CA . LEU A 1 89 ? -7.299 3.552 17.000 1.00 96.69 89 LEU A CA 1
ATOM 678 C C . LEU A 1 89 ? -7.668 2.059 16.879 1.00 96.69 89 LEU A C 1
ATOM 680 O O . LEU A 1 89 ? -8.630 1.706 16.197 1.00 96.69 89 LEU A O 1
ATOM 684 N N . ALA A 1 90 ? -6.951 1.184 17.591 1.00 96.25 90 ALA A N 1
ATOM 685 C CA . ALA A 1 90 ? -7.158 -0.263 17.573 1.00 96.25 90 ALA A CA 1
ATOM 686 C C . ALA A 1 90 ? -8.488 -0.737 18.181 1.00 96.25 90 ALA A C 1
ATOM 688 O O . ALA A 1 90 ? -8.889 -1.884 17.954 1.00 96.25 90 ALA A O 1
ATOM 689 N N . GLN A 1 91 ? -9.203 0.136 18.901 1.00 96.12 91 GLN A N 1
ATOM 690 C CA . GLN A 1 91 ? -10.531 -0.156 19.450 1.00 96.12 91 GLN A CA 1
ATOM 691 C C . GLN A 1 91 ? -11.625 -0.184 18.377 1.00 96.12 91 GLN A C 1
ATOM 693 O O . GLN A 1 91 ? -12.730 -0.658 18.646 1.00 96.12 91 GLN A O 1
ATOM 698 N N . PHE A 1 92 ? -11.346 0.278 17.152 1.00 96.69 92 PHE A N 1
ATOM 699 C CA . PHE A 1 92 ? -12.306 0.184 16.058 1.00 96.69 92 PHE A CA 1
ATOM 700 C C . PHE A 1 92 ? -12.703 -1.281 15.820 1.00 96.69 92 PHE A C 1
ATOM 702 O O . PHE A 1 92 ? -11.858 -2.134 15.547 1.00 96.69 92 PHE A O 1
ATOM 709 N N . SER A 1 93 ? -13.991 -1.603 15.941 1.00 93.69 93 SER A N 1
ATOM 710 C CA . SER A 1 93 ? -14.473 -2.991 16.046 1.00 93.69 93 SER A CA 1
ATOM 711 C C . SER A 1 93 ? -14.097 -3.867 14.848 1.00 93.69 93 SER A C 1
ATOM 713 O O . SER A 1 93 ? -13.776 -5.042 15.027 1.00 93.69 93 SER A O 1
ATOM 715 N N . LEU A 1 94 ? -14.078 -3.282 13.648 1.00 95.56 94 LEU A N 1
ATOM 716 C CA . LEU A 1 94 ? -13.759 -3.965 12.395 1.00 95.56 94 LEU A CA 1
ATOM 717 C C . LEU A 1 94 ? -12.256 -4.007 12.086 1.00 95.56 94 LEU A C 1
ATOM 719 O O . LEU A 1 94 ? -11.860 -4.615 11.091 1.00 95.56 94 LEU A O 1
ATOM 723 N N . MET A 1 95 ? -11.401 -3.418 12.925 1.00 96.38 95 MET A N 1
ATOM 724 C CA . MET A 1 95 ? -9.957 -3.523 12.749 1.00 96.38 95 MET A CA 1
ATOM 725 C C . MET A 1 95 ? -9.472 -4.946 13.044 1.00 96.38 95 MET A C 1
ATOM 727 O O . MET A 1 95 ? -9.777 -5.537 14.081 1.00 96.38 95 MET A O 1
ATOM 731 N N . ARG A 1 96 ? -8.665 -5.486 12.131 1.00 95.31 96 ARG A N 1
ATOM 732 C CA . ARG A 1 96 ? -7.961 -6.763 12.297 1.00 95.31 96 ARG A CA 1
ATOM 733 C C . ARG A 1 96 ? -6.515 -6.571 12.717 1.00 95.31 96 ARG A C 1
ATOM 735 O O . ARG A 1 96 ? -6.002 -7.379 13.482 1.00 95.31 96 ARG A O 1
ATOM 742 N N . VAL A 1 97 ? -5.871 -5.528 12.204 1.00 95.44 97 VAL A N 1
ATOM 743 C CA . VAL A 1 97 ? -4.462 -5.246 12.465 1.00 95.44 97 VAL A CA 1
ATOM 744 C C . VAL A 1 97 ? -4.162 -3.768 12.250 1.00 95.44 97 VAL A C 1
ATOM 746 O O . VAL A 1 97 ? -4.754 -3.138 11.375 1.00 95.44 97 VAL A O 1
ATOM 749 N N . VAL A 1 98 ? -3.202 -3.246 13.006 1.00 95.88 98 VAL A N 1
ATOM 750 C CA . VAL A 1 98 ? -2.463 -2.026 12.676 1.00 95.88 98 VAL A CA 1
ATOM 751 C C . VAL A 1 98 ? -0.974 -2.310 12.809 1.00 95.88 98 VAL A C 1
ATOM 753 O O . VAL A 1 98 ? -0.530 -2.854 13.819 1.00 95.88 98 VAL A O 1
ATOM 756 N N . ARG A 1 99 ? -0.190 -1.999 11.781 1.00 94.12 99 ARG A N 1
ATOM 757 C CA . ARG A 1 99 ? 1.254 -2.272 11.741 1.00 94.12 99 ARG A CA 1
ATOM 758 C C . ARG A 1 99 ? 2.016 -1.091 11.173 1.00 94.12 99 ARG A C 1
ATOM 760 O O . ARG A 1 99 ? 1.425 -0.236 10.527 1.00 94.12 99 ARG A O 1
ATOM 767 N N . ASP A 1 100 ? 3.323 -1.050 11.403 1.00 93.12 100 ASP A N 1
ATOM 768 C CA . ASP A 1 100 ? 4.167 -0.060 10.731 1.00 93.12 100 ASP A CA 1
ATOM 769 C C . ASP A 1 100 ? 4.037 -0.205 9.213 1.00 93.12 100 ASP A C 1
ATOM 771 O O . ASP A 1 100 ? 3.972 -1.329 8.703 1.00 93.12 100 ASP A O 1
ATOM 775 N N . MET A 1 101 ? 4.039 0.923 8.499 1.00 90.75 101 MET A N 1
ATOM 776 C CA . MET A 1 101 ? 4.071 0.902 7.041 1.00 90.75 101 MET A CA 1
ATOM 777 C C . MET A 1 101 ? 5.310 0.125 6.563 1.00 90.75 101 MET A C 1
ATOM 779 O O . MET A 1 101 ? 6.435 0.465 6.963 1.00 90.75 101 MET A O 1
ATOM 783 N N . PRO A 1 102 ? 5.143 -0.927 5.737 1.00 83.00 102 PRO A N 1
ATOM 784 C CA . PRO A 1 102 ? 6.267 -1.687 5.223 1.00 83.00 102 PRO A CA 1
ATOM 785 C C . PRO A 1 102 ? 7.239 -0.777 4.478 1.00 83.00 102 PRO A C 1
ATOM 787 O O . PRO A 1 102 ? 6.854 0.002 3.611 1.00 83.00 102 PRO A O 1
ATOM 790 N N . ARG A 1 103 ? 8.527 -0.891 4.801 1.00 81.31 103 ARG A N 1
ATOM 791 C CA . ARG A 1 103 ? 9.580 -0.185 4.070 1.00 81.31 103 ARG A CA 1
ATOM 792 C C . ARG A 1 103 ? 10.086 -1.075 2.949 1.00 81.31 103 ARG A C 1
ATOM 794 O O . ARG A 1 103 ? 10.430 -2.236 3.188 1.00 81.31 103 ARG A O 1
ATOM 801 N N . LEU A 1 104 ? 10.196 -0.515 1.750 1.00 75.06 104 LEU A N 1
ATOM 802 C CA . LEU A 1 104 ? 10.940 -1.156 0.676 1.00 75.06 104 LEU A CA 1
ATOM 803 C C . LEU A 1 104 ? 12.407 -1.247 1.105 1.00 75.06 104 LEU A C 1
ATOM 805 O O . LEU A 1 104 ? 13.054 -0.247 1.413 1.00 75.06 104 LEU A O 1
ATOM 809 N N . ARG A 1 105 ? 12.927 -2.472 1.193 1.00 69.44 105 ARG A N 1
ATOM 810 C CA . ARG A 1 105 ? 14.352 -2.694 1.438 1.00 69.44 105 ARG A CA 1
ATOM 811 C C . ARG A 1 105 ? 15.067 -2.562 0.105 1.00 69.44 105 ARG A C 1
ATOM 813 O O . ARG A 1 105 ? 14.750 -3.308 -0.816 1.00 69.44 105 ARG A O 1
ATOM 820 N N . ALA A 1 106 ? 16.048 -1.669 0.021 1.00 63.88 106 ALA A N 1
ATOM 821 C CA . ALA A 1 106 ? 16.933 -1.627 -1.132 1.00 63.88 106 ALA A CA 1
ATOM 822 C C . ALA A 1 106 ? 17.723 -2.944 -1.197 1.00 63.88 106 ALA A C 1
ATOM 824 O O . ALA A 1 106 ? 18.568 -3.217 -0.340 1.00 63.88 106 ALA A O 1
ATOM 825 N N . ALA A 1 107 ? 17.437 -3.777 -2.196 1.00 58.91 107 ALA A N 1
ATOM 826 C CA . ALA A 1 107 ? 18.323 -4.870 -2.554 1.00 58.91 107 ALA A CA 1
ATOM 827 C C . ALA A 1 107 ? 19.526 -4.250 -3.272 1.00 58.91 107 ALA A C 1
ATOM 829 O O . ALA A 1 107 ? 19.396 -3.739 -4.375 1.00 58.91 107 ALA A O 1
ATOM 830 N N . ARG A 1 108 ? 20.698 -4.249 -2.630 1.00 60.41 108 ARG A N 1
ATOM 831 C CA . ARG A 1 108 ? 21.965 -3.920 -3.294 1.00 60.41 108 ARG A CA 1
ATOM 832 C C . ARG A 1 108 ? 22.649 -5.231 -3.672 1.00 60.41 108 ARG A C 1
ATOM 834 O O . ARG A 1 108 ? 23.319 -5.810 -2.812 1.00 60.41 108 ARG A O 1
ATOM 841 N N . PRO A 1 109 ? 22.450 -5.762 -4.891 1.00 60.94 109 PRO A N 1
ATOM 842 C CA . PRO A 1 109 ? 23.145 -6.969 -5.305 1.00 60.94 109 PRO A CA 1
ATOM 843 C C . PRO A 1 109 ? 24.658 -6.719 -5.284 1.00 60.94 109 PRO A C 1
ATOM 845 O O . PRO A 1 109 ? 25.173 -5.824 -5.949 1.00 60.94 109 PRO A O 1
ATOM 848 N N . ILE A 1 110 ? 25.384 -7.512 -4.493 1.00 61.56 110 ILE A N 1
ATOM 849 C CA . ILE A 1 110 ? 26.848 -7.512 -4.515 1.00 61.56 110 ILE A CA 1
ATOM 850 C C . ILE A 1 110 ? 27.267 -8.260 -5.781 1.00 61.56 110 ILE A C 1
ATOM 852 O O . ILE A 1 110 ? 27.197 -9.491 -5.835 1.00 61.56 110 ILE A O 1
ATOM 856 N N . ALA A 1 111 ? 27.698 -7.524 -6.805 1.00 61.19 111 ALA A N 1
ATOM 857 C CA . ALA A 1 111 ? 28.315 -8.117 -7.982 1.00 61.19 111 ALA A CA 1
ATOM 858 C C . ALA A 1 111 ? 29.637 -8.786 -7.566 1.00 61.19 111 ALA A C 1
ATOM 860 O O . ALA A 1 111 ? 30.596 -8.121 -7.182 1.00 61.19 111 ALA A O 1
ATOM 861 N N . ARG A 1 112 ? 29.679 -10.125 -7.594 1.00 61.00 112 ARG A N 1
ATOM 862 C CA . ARG A 1 112 ? 30.864 -10.913 -7.198 1.00 61.00 112 ARG A CA 1
ATOM 863 C C . ARG A 1 112 ? 31.905 -11.067 -8.315 1.00 61.00 112 ARG A C 1
ATOM 865 O O . ARG A 1 112 ? 32.945 -11.676 -8.087 1.00 61.00 112 ARG A O 1
ATOM 872 N N . SER A 1 113 ? 31.646 -10.525 -9.502 1.00 64.81 113 SER A N 1
ATOM 873 C CA . SER A 1 113 ? 32.529 -10.613 -10.668 1.00 64.81 113 SER A CA 1
ATOM 874 C C . SER A 1 113 ? 32.431 -9.360 -11.532 1.00 64.81 113 SER A C 1
ATOM 876 O O . SER A 1 113 ? 31.381 -8.720 -11.582 1.00 64.81 113 SER A O 1
ATOM 878 N N . SER A 1 114 ? 33.514 -9.031 -12.243 1.00 66.75 114 SER A N 1
ATOM 879 C CA . SER A 1 114 ? 33.464 -8.008 -13.293 1.00 66.75 114 SER A CA 1
ATOM 880 C C . SER A 1 114 ? 32.549 -8.471 -14.433 1.00 66.75 114 SER A C 1
ATOM 882 O O . SER A 1 114 ? 32.634 -9.640 -14.822 1.00 66.75 114 SER A O 1
ATOM 884 N N . PRO A 1 115 ? 31.679 -7.595 -14.962 1.00 65.69 115 PRO A N 1
ATOM 885 C CA . PRO A 1 115 ? 30.848 -7.928 -16.110 1.00 65.69 115 PRO A CA 1
ATOM 886 C C . PRO A 1 115 ? 31.736 -8.226 -17.324 1.00 65.69 115 PRO A C 1
ATOM 888 O O . PRO A 1 115 ? 32.681 -7.492 -17.612 1.00 65.69 115 PRO A O 1
ATOM 891 N N . VAL A 1 116 ? 31.445 -9.324 -18.023 1.00 73.19 116 VAL A N 1
ATOM 892 C CA . VAL A 1 116 ? 32.079 -9.655 -19.304 1.00 73.19 116 VAL A CA 1
ATOM 893 C C . VAL A 1 116 ? 31.206 -9.072 -20.405 1.00 73.19 116 VAL A C 1
ATOM 895 O O . VAL A 1 116 ? 30.056 -9.474 -20.560 1.00 73.19 116 VAL A O 1
ATOM 898 N N . THR A 1 117 ? 31.746 -8.125 -21.167 1.00 73.62 117 THR A N 1
ATOM 899 C CA . THR A 1 117 ? 31.048 -7.563 -22.325 1.00 73.62 117 THR A CA 1
ATOM 900 C C . THR A 1 117 ? 31.101 -8.564 -23.473 1.00 73.62 117 THR A C 1
ATOM 902 O O . THR A 1 117 ? 32.164 -8.800 -24.047 1.00 73.62 117 THR A O 1
ATOM 905 N N . VAL A 1 118 ? 29.954 -9.149 -23.808 1.00 77.94 118 VAL A N 1
ATOM 906 C CA . VAL A 1 118 ? 29.781 -10.013 -24.981 1.00 77.94 118 VAL A CA 1
ATOM 907 C C . VAL A 1 118 ? 28.786 -9.337 -25.917 1.00 77.94 118 VAL A C 1
ATOM 909 O O . VAL A 1 118 ? 27.764 -8.823 -25.467 1.00 77.94 118 VAL A O 1
ATOM 912 N N . SER A 1 119 ? 29.089 -9.309 -27.213 1.00 80.81 119 SER A N 1
ATOM 913 C CA . SER A 1 119 ? 28.137 -8.855 -28.228 1.00 80.81 119 SER A CA 1
ATOM 914 C C . SER A 1 119 ? 26.948 -9.810 -28.300 1.00 80.81 119 SER A C 1
ATOM 916 O O . SER A 1 119 ? 27.140 -11.026 -28.340 1.00 80.81 119 SER A O 1
ATOM 918 N N . PHE A 1 120 ? 25.741 -9.263 -28.366 1.00 82.00 120 PHE A N 1
ATOM 919 C CA . PHE A 1 120 ? 24.511 -10.014 -28.577 1.00 82.00 120 PHE A CA 1
ATOM 920 C C . PHE A 1 120 ? 23.623 -9.260 -29.568 1.00 82.00 120 PHE A C 1
ATOM 922 O O . PHE A 1 120 ? 23.708 -8.037 -29.661 1.00 82.00 120 PHE A O 1
ATOM 929 N N . ASP A 1 121 ? 22.762 -9.999 -30.262 1.00 82.62 121 ASP A N 1
ATOM 930 C CA . ASP A 1 121 ? 21.703 -9.455 -31.107 1.00 82.62 121 ASP A CA 1
ATOM 931 C C . ASP A 1 121 ? 20.353 -9.866 -30.518 1.00 82.62 121 ASP A C 1
ATOM 933 O O . ASP A 1 121 ? 20.183 -11.007 -30.074 1.00 82.62 121 ASP A O 1
ATOM 937 N N . LEU A 1 122 ? 19.385 -8.949 -30.510 1.00 82.19 122 LEU A N 1
ATOM 938 C CA . LEU A 1 122 ? 18.018 -9.284 -30.123 1.00 82.19 122 LEU A CA 1
ATOM 939 C C . LEU A 1 122 ? 17.314 -10.051 -31.256 1.00 82.19 122 LEU A C 1
ATOM 941 O O . LEU A 1 122 ? 17.535 -9.749 -32.434 1.00 82.19 122 LEU A O 1
ATOM 945 N N . PRO A 1 123 ? 16.446 -11.029 -30.939 1.00 82.88 123 PRO A N 1
ATOM 946 C CA . PRO A 1 123 ? 15.651 -11.713 -31.950 1.00 82.88 123 PRO A CA 1
ATOM 947 C C . PRO A 1 123 ? 14.749 -10.721 -32.698 1.00 82.88 123 PRO A C 1
ATOM 949 O O . PRO A 1 123 ? 13.913 -10.063 -32.092 1.00 82.88 123 PRO A O 1
ATOM 952 N N . ALA A 1 124 ? 14.874 -10.657 -34.025 1.00 80.06 124 ALA A N 1
ATOM 953 C CA . ALA A 1 124 ? 14.037 -9.790 -34.863 1.00 80.06 124 ALA A CA 1
ATOM 954 C C . ALA A 1 124 ? 12.626 -10.357 -35.130 1.00 80.06 124 ALA A C 1
ATOM 956 O O . ALA A 1 124 ? 11.781 -9.677 -35.709 1.00 80.06 124 ALA A O 1
ATOM 957 N N . ALA A 1 125 ? 12.384 -11.624 -34.784 1.00 83.25 125 ALA A N 1
ATOM 958 C CA . ALA A 1 125 ? 11.114 -12.297 -35.025 1.00 83.25 125 ALA A CA 1
ATOM 959 C C . ALA A 1 125 ? 10.121 -12.055 -33.881 1.00 83.25 125 ALA A C 1
ATOM 961 O O . ALA A 1 125 ? 10.500 -12.043 -32.710 1.00 83.25 125 ALA A O 1
ATOM 962 N N . ASP A 1 126 ? 8.837 -11.949 -34.225 1.00 80.62 126 ASP A N 1
ATOM 963 C CA . ASP A 1 126 ? 7.757 -11.885 -33.242 1.00 80.62 126 ASP A CA 1
ATOM 964 C C . ASP A 1 126 ? 7.730 -13.135 -32.340 1.00 80.62 126 ASP A C 1
ATOM 966 O O . ASP A 1 126 ? 8.011 -14.251 -32.797 1.00 80.62 126 ASP A O 1
ATOM 970 N N . PRO A 1 127 ? 7.329 -12.992 -31.064 1.00 80.75 127 PRO A N 1
ATOM 971 C CA . PRO A 1 127 ? 7.225 -14.126 -30.163 1.00 80.75 127 PRO A CA 1
ATOM 972 C C . PRO A 1 127 ? 6.120 -15.087 -30.622 1.00 80.75 127 PRO A C 1
ATOM 974 O O . PRO A 1 127 ? 5.018 -14.670 -30.984 1.00 80.75 127 PRO A O 1
ATOM 977 N N . LEU A 1 128 ? 6.390 -16.393 -30.519 1.00 85.56 128 LEU A N 1
ATOM 978 C CA . LEU A 1 128 ? 5.432 -17.458 -30.857 1.00 85.56 128 LEU A CA 1
ATOM 979 C C . LEU A 1 128 ? 4.138 -17.383 -30.029 1.00 85.56 128 LEU A C 1
ATOM 981 O O . LEU A 1 128 ? 3.077 -17.796 -30.491 1.00 85.56 128 LEU A O 1
ATOM 985 N N . SER A 1 129 ? 4.226 -16.856 -28.804 1.00 86.25 129 SER A N 1
ATOM 986 C CA . SER A 1 129 ? 3.095 -16.599 -27.914 1.00 86.25 129 SER A CA 1
ATOM 987 C C . SER A 1 129 ? 3.243 -15.230 -27.264 1.00 86.25 129 SER A C 1
ATOM 989 O O . SER A 1 129 ? 4.333 -14.816 -26.878 1.00 86.25 129 SER A O 1
ATOM 991 N N . ARG A 1 130 ? 2.121 -14.529 -27.093 1.00 82.69 130 ARG A N 1
ATOM 992 C CA . ARG A 1 130 ? 2.062 -13.242 -26.384 1.00 82.69 130 ARG A CA 1
ATOM 993 C C . ARG A 1 130 ? 1.706 -13.381 -24.902 1.00 82.69 130 ARG A C 1
ATOM 995 O O . ARG A 1 130 ? 1.525 -12.350 -24.245 1.00 82.69 130 ARG A O 1
ATOM 1002 N N . GLU A 1 131 ? 1.607 -14.617 -24.426 1.00 85.88 131 GLU A N 1
ATOM 1003 C CA . GLU A 1 131 ? 1.309 -15.013 -23.053 1.00 85.88 131 GLU A CA 1
ATOM 1004 C C . GLU A 1 131 ? 2.393 -15.964 -22.516 1.00 85.88 131 GLU A C 1
ATOM 1006 O O . GLU A 1 131 ? 2.898 -16.786 -23.291 1.00 85.88 131 GLU A O 1
ATOM 1011 N N . PRO A 1 132 ? 2.726 -15.891 -21.209 1.00 88.19 132 PRO A N 1
ATOM 1012 C CA . PRO A 1 132 ? 2.105 -15.057 -20.167 1.00 88.19 132 PRO A CA 1
ATOM 1013 C C . PRO A 1 132 ? 2.527 -13.577 -20.215 1.00 88.19 132 PRO A C 1
ATOM 1015 O O . PRO A 1 132 ? 3.506 -13.208 -20.856 1.00 88.19 132 PRO A O 1
ATOM 1018 N N . LYS A 1 133 ? 1.773 -12.714 -19.522 1.00 88.25 133 LYS A N 1
ATOM 1019 C CA . LYS A 1 133 ? 2.166 -11.319 -19.265 1.00 88.25 133 LYS A CA 1
ATOM 1020 C C . LYS A 1 133 ? 2.877 -11.256 -17.917 1.00 88.25 133 LYS A C 1
ATOM 1022 O O . LYS A 1 133 ? 2.328 -11.735 -16.928 1.00 88.25 133 LYS A O 1
ATOM 1027 N N . VAL A 1 134 ? 4.055 -10.643 -17.883 1.00 91.31 134 VAL A N 1
ATOM 1028 C CA . VAL A 1 134 ? 4.840 -10.452 -16.658 1.00 91.31 134 VAL A CA 1
ATOM 1029 C C . VAL A 1 134 ? 4.927 -8.960 -16.359 1.00 91.31 134 VAL A C 1
ATOM 1031 O O . VAL A 1 134 ? 5.138 -8.161 -17.270 1.00 91.31 134 VAL A O 1
ATOM 1034 N N . ALA A 1 135 ? 4.727 -8.587 -15.096 1.00 92.81 135 ALA A N 1
ATOM 1035 C CA . ALA A 1 135 ? 4.977 -7.238 -14.606 1.00 92.81 135 ALA A CA 1
ATOM 1036 C C . ALA A 1 135 ? 6.292 -7.238 -13.821 1.00 92.81 135 ALA A C 1
ATOM 1038 O O . ALA A 1 135 ? 6.469 -8.059 -12.920 1.00 92.81 135 ALA A O 1
ATOM 1039 N N . VAL A 1 136 ? 7.195 -6.323 -14.169 1.00 92.38 136 VAL A N 1
ATOM 1040 C CA . VAL A 1 136 ? 8.447 -6.084 -13.447 1.00 92.38 136 VAL A CA 1
ATOM 1041 C C . VAL A 1 136 ? 8.270 -4.807 -12.634 1.00 92.38 136 VAL A C 1
ATOM 1043 O O . VAL A 1 136 ? 7.942 -3.763 -13.191 1.00 92.38 136 VAL A O 1
ATOM 1046 N N . LEU A 1 137 ? 8.436 -4.912 -11.317 1.00 92.38 137 LEU A N 1
ATOM 1047 C CA . LEU A 1 13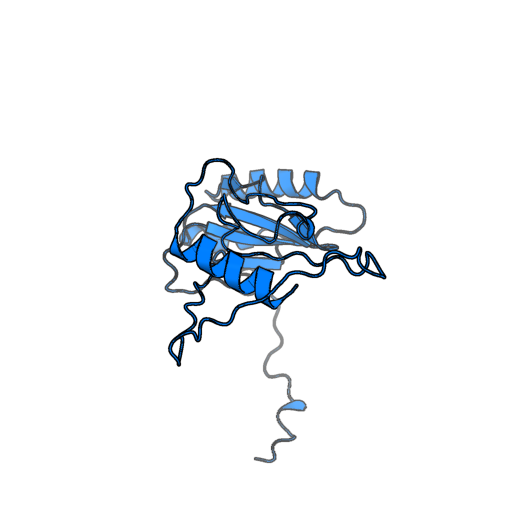7 ? 8.353 -3.796 -10.375 1.00 92.38 137 LEU A CA 1
ATOM 1048 C C . LEU A 1 137 ? 9.773 -3.488 -9.904 1.00 92.38 137 LEU A C 1
ATOM 1050 O O . LEU A 1 137 ? 10.281 -4.149 -9.000 1.00 92.38 137 LEU A O 1
ATOM 1054 N N . ASP A 1 138 ? 10.418 -2.531 -10.561 1.00 90.75 138 ASP A N 1
ATOM 1055 C CA . ASP A 1 138 ? 11.814 -2.170 -10.316 1.00 90.75 138 ASP A CA 1
ATOM 1056 C C . ASP A 1 138 ? 12.023 -0.656 -10.517 1.00 90.75 138 ASP A C 1
ATOM 1058 O O . ASP A 1 138 ? 11.061 0.079 -10.726 1.00 90.75 138 ASP A O 1
ATOM 1062 N N . GLY A 1 139 ? 13.265 -0.178 -10.457 1.00 89.19 139 GLY A N 1
ATOM 1063 C CA . GLY A 1 139 ? 13.664 1.226 -10.550 1.00 89.19 139 GLY A CA 1
ATOM 1064 C C . GLY A 1 139 ? 13.488 1.888 -11.917 1.00 89.19 139 GLY A C 1
ATOM 1065 O O . GLY A 1 139 ? 14.080 2.936 -12.142 1.00 89.19 139 GLY A O 1
ATOM 1066 N N . GLY A 1 140 ? 12.708 1.285 -12.814 1.00 91.12 140 GLY A N 1
ATOM 1067 C CA . GLY A 1 140 ? 12.410 1.818 -14.137 1.00 91.12 140 GLY A CA 1
ATOM 1068 C C . GLY A 1 140 ? 13.397 1.398 -15.224 1.00 91.12 140 GLY A C 1
ATOM 1069 O O . GLY A 1 140 ? 14.178 0.457 -15.076 1.00 91.12 140 GLY A O 1
ATOM 1070 N N . LEU A 1 141 ? 13.314 2.088 -16.355 1.00 92.94 141 LEU A N 1
ATOM 1071 C CA . LEU A 1 141 ? 14.141 1.866 -17.532 1.00 92.94 141 LEU A CA 1
ATOM 1072 C C . LEU A 1 141 ? 14.737 3.206 -17.993 1.00 92.94 141 LEU A C 1
ATOM 1074 O O . LEU A 1 141 ? 14.022 4.205 -17.978 1.00 92.94 141 LEU A O 1
ATOM 1078 N N . PRO A 1 142 ? 16.016 3.253 -18.411 1.00 91.88 142 PRO A N 1
ATOM 1079 C CA . PRO A 1 142 ? 16.621 4.490 -18.901 1.00 91.88 142 PRO A CA 1
ATOM 1080 C C . PRO A 1 142 ? 15.982 4.931 -20.224 1.00 91.88 142 PRO A C 1
ATOM 1082 O O . PRO A 1 142 ? 15.602 4.087 -21.026 1.00 91.88 142 PRO A O 1
ATOM 1085 N N . GLU A 1 143 ? 15.947 6.235 -20.508 1.00 88.06 143 GLU A N 1
ATOM 1086 C CA . GLU A 1 143 ? 15.311 6.788 -21.721 1.00 88.06 143 GLU A CA 1
ATOM 1087 C C . GLU A 1 143 ? 15.759 6.101 -23.030 1.00 88.06 143 GLU A C 1
ATOM 1089 O O . GLU A 1 143 ? 14.963 5.900 -23.946 1.00 88.06 143 GLU A O 1
ATOM 1094 N N . SER A 1 144 ? 17.031 5.695 -23.106 1.00 89.56 144 SER A N 1
ATOM 1095 C CA . SER A 1 144 ? 17.581 4.935 -24.229 1.00 89.56 144 SER A CA 1
ATOM 1096 C C . SER A 1 144 ? 17.961 3.516 -23.805 1.00 89.56 144 SER A C 1
ATOM 1098 O O . SER A 1 144 ? 18.869 3.314 -22.995 1.00 89.56 144 SER A O 1
ATOM 1100 N N . HIS A 1 145 ? 17.284 2.520 -24.383 1.00 89.31 145 HIS A N 1
ATOM 1101 C CA . HIS A 1 145 ? 17.564 1.099 -24.179 1.00 89.31 145 HIS A CA 1
ATOM 1102 C C . HIS A 1 145 ? 17.096 0.232 -25.354 1.00 89.31 145 HIS A C 1
ATOM 1104 O O . HIS A 1 145 ? 16.196 0.592 -26.110 1.00 89.31 145 HIS A O 1
ATOM 1110 N N . VAL A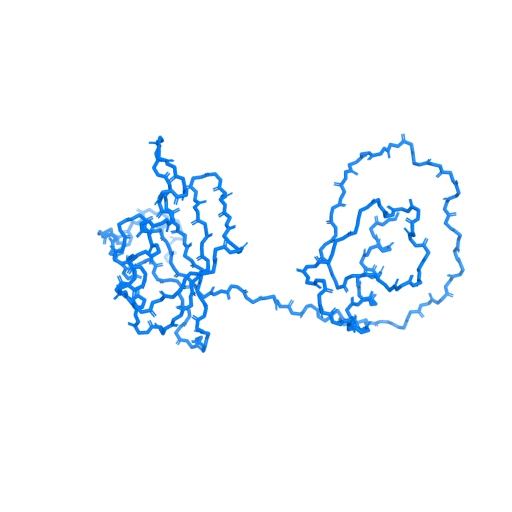 1 146 ? 17.625 -0.988 -25.439 1.00 87.75 146 VAL A N 1
ATOM 1111 C CA . VAL A 1 146 ? 17.312 -1.945 -26.516 1.00 87.75 146 VAL A CA 1
ATOM 1112 C C . VAL A 1 146 ? 16.000 -2.719 -26.318 1.00 87.75 146 VAL A C 1
ATOM 1114 O O . VAL A 1 146 ? 15.559 -3.413 -27.222 1.00 87.75 146 VAL A O 1
ATOM 1117 N N . LEU A 1 147 ? 15.348 -2.606 -25.156 1.00 88.94 147 LEU A N 1
ATOM 1118 C CA . LEU A 1 147 ? 14.184 -3.432 -24.797 1.00 88.94 147 LEU A CA 1
ATOM 1119 C C . LEU A 1 147 ? 12.833 -2.900 -25.311 1.00 88.94 147 LEU A C 1
ATOM 1121 O O . LEU A 1 147 ? 11.801 -3.490 -24.999 1.00 88.94 147 LEU A O 1
ATOM 1125 N N . GLY A 1 148 ? 12.814 -1.797 -26.070 1.00 83.69 148 GLY A N 1
ATOM 1126 C CA . GLY A 1 148 ? 11.588 -1.062 -26.418 1.00 83.69 148 GLY A CA 1
ATOM 1127 C C . GLY A 1 148 ? 10.495 -1.935 -27.039 1.00 83.69 148 GLY A C 1
ATOM 1128 O O . GLY A 1 148 ? 9.369 -1.947 -26.549 1.00 83.69 148 GLY A O 1
ATOM 1129 N N . ASP A 1 149 ? 10.845 -2.753 -28.032 1.00 82.81 149 ASP A N 1
ATOM 1130 C CA . ASP A 1 149 ? 9.883 -3.618 -28.732 1.00 82.81 149 ASP A CA 1
ATOM 1131 C C . ASP A 1 149 ? 9.344 -4.766 -27.856 1.00 82.81 149 ASP A C 1
ATOM 1133 O O . ASP A 1 149 ? 8.290 -5.349 -28.134 1.00 82.81 149 ASP A O 1
ATOM 1137 N N . HIS A 1 150 ? 10.033 -5.075 -26.757 1.00 84.81 150 HIS A N 1
ATOM 1138 C CA . HIS A 1 150 ? 9.659 -6.129 -25.817 1.00 84.81 150 HIS A CA 1
ATOM 1139 C C . HIS A 1 150 ? 8.826 -5.604 -24.633 1.00 84.81 150 HIS A C 1
ATOM 1141 O O . HIS A 1 150 ? 8.126 -6.381 -23.976 1.00 84.81 150 HIS A O 1
ATOM 1147 N N . VAL A 1 151 ? 8.831 -4.289 -24.382 1.00 89.19 151 VAL A N 1
ATOM 1148 C CA . VAL A 1 151 ? 8.089 -3.643 -23.289 1.00 89.19 151 VAL A CA 1
ATOM 1149 C C . VAL A 1 151 ? 6.786 -3.050 -23.821 1.00 89.19 151 VAL A C 1
ATOM 1151 O O . VAL A 1 151 ? 6.748 -2.002 -24.451 1.00 89.19 151 VAL A O 1
ATOM 1154 N N . ARG A 1 152 ? 5.661 -3.714 -23.536 1.00 86.88 152 ARG A N 1
ATOM 1155 C CA . ARG A 1 152 ? 4.344 -3.276 -24.044 1.00 86.88 152 ARG A CA 1
ATOM 1156 C C . ARG A 1 152 ? 3.706 -2.144 -23.248 1.00 86.88 152 ARG A C 1
ATOM 1158 O O . ARG A 1 152 ? 2.846 -1.437 -23.766 1.00 86.88 152 ARG A O 1
ATOM 1165 N N . ARG A 1 153 ? 4.002 -2.077 -21.953 1.00 90.75 153 ARG A N 1
ATOM 1166 C CA . ARG A 1 153 ? 3.412 -1.127 -21.011 1.00 90.75 153 ARG A CA 1
ATOM 1167 C C . ARG A 1 153 ? 4.465 -0.737 -19.992 1.00 90.75 153 ARG A C 1
ATOM 1169 O O . ARG A 1 153 ? 5.124 -1.616 -19.445 1.00 90.75 153 ARG A O 1
ATOM 1176 N N . TYR A 1 154 ? 4.556 0.557 -19.740 1.00 92.06 154 TYR A N 1
ATOM 1177 C CA . TYR A 1 154 ? 5.453 1.157 -18.770 1.00 92.06 154 TYR A CA 1
ATOM 1178 C C . TYR A 1 154 ? 4.652 2.173 -17.960 1.00 92.06 154 TYR A C 1
ATOM 1180 O O . TYR A 1 154 ? 3.856 2.917 -18.533 1.00 92.06 154 TYR A O 1
ATOM 1188 N N . PHE A 1 155 ? 4.812 2.143 -16.642 1.00 92.00 155 PHE A N 1
ATOM 1189 C CA . PHE A 1 155 ? 4.108 3.017 -15.710 1.00 92.00 155 PHE A CA 1
ATOM 1190 C C . PHE A 1 155 ? 5.107 3.494 -14.667 1.00 92.00 155 PHE A C 1
ATOM 1192 O O . PHE A 1 155 ? 5.847 2.673 -14.119 1.00 92.00 155 PHE A O 1
ATOM 1199 N N . LEU A 1 156 ? 5.106 4.793 -14.384 1.00 90.56 156 LEU A N 1
ATOM 1200 C CA . LEU A 1 156 ? 5.844 5.343 -13.259 1.00 90.56 156 LEU A CA 1
ATOM 1201 C C . LEU A 1 156 ? 4.986 5.240 -11.997 1.00 90.56 156 LEU A C 1
ATOM 1203 O O . LEU A 1 156 ? 3.768 5.409 -12.038 1.00 90.56 156 LEU A O 1
ATOM 1207 N N . ALA A 1 157 ? 5.625 4.922 -10.870 1.00 85.19 157 ALA A N 1
ATOM 1208 C CA . ALA A 1 157 ? 4.951 4.941 -9.573 1.00 85.19 157 ALA A CA 1
ATOM 1209 C C . ALA A 1 157 ? 4.659 6.382 -9.113 1.00 85.19 157 ALA A C 1
ATOM 1211 O O . ALA A 1 157 ? 3.653 6.618 -8.454 1.00 85.19 157 ALA A O 1
ATOM 1212 N N . ASP A 1 158 ? 5.532 7.321 -9.485 1.00 87.62 158 ASP A N 1
ATOM 1213 C CA . ASP A 1 158 ? 5.395 8.761 -9.279 1.00 87.62 158 ASP A CA 1
ATOM 1214 C C . ASP A 1 158 ? 5.906 9.465 -10.544 1.00 87.62 158 ASP A C 1
ATOM 1216 O O . ASP A 1 158 ? 7.093 9.406 -10.856 1.00 87.62 158 ASP A O 1
ATOM 1220 N N . GLU A 1 159 ? 4.999 10.096 -11.290 1.00 88.50 159 GLU A N 1
ATOM 1221 C CA . GLU A 1 159 ? 5.297 10.815 -12.541 1.00 88.50 159 GLU A CA 1
ATOM 1222 C C . GLU A 1 159 ? 6.128 12.094 -12.314 1.00 88.50 159 GLU A C 1
ATOM 1224 O O . GLU A 1 159 ? 6.634 12.684 -13.265 1.00 88.50 159 GLU A O 1
ATOM 1229 N N . SER A 1 160 ? 6.242 12.557 -11.065 1.00 90.69 160 SER A N 1
ATOM 1230 C CA . SER A 1 160 ? 6.994 13.760 -10.693 1.00 90.69 160 SER A CA 1
ATOM 1231 C C . SER A 1 160 ? 8.384 13.471 -10.123 1.00 90.69 160 SER A C 1
ATOM 1233 O O . SER A 1 160 ? 9.145 14.408 -9.879 1.00 90.69 160 SER A O 1
ATOM 1235 N N . ALA A 1 161 ? 8.715 12.197 -9.900 1.00 88.25 161 ALA A N 1
ATOM 1236 C CA . ALA A 1 161 ? 9.996 11.792 -9.344 1.00 88.25 161 ALA A CA 1
ATOM 1237 C C . ALA A 1 161 ? 11.098 11.761 -10.414 1.00 88.25 161 ALA A C 1
ATOM 1239 O O . ALA A 1 161 ? 10.892 11.278 -11.526 1.00 88.25 161 ALA A O 1
ATOM 1240 N N . ASP A 1 162 ? 12.291 12.229 -10.042 1.00 89.75 162 ASP A N 1
ATOM 1241 C CA . ASP A 1 162 ? 13.477 12.147 -10.894 1.00 89.75 162 ASP A CA 1
ATOM 1242 C C . ASP A 1 162 ? 14.065 10.727 -10.918 1.00 89.75 162 ASP A C 1
ATOM 1244 O O . ASP A 1 162 ? 14.106 10.024 -9.899 1.00 89.75 162 ASP A O 1
ATOM 1248 N N . ASP A 1 163 ? 14.625 10.345 -12.067 1.00 89.56 163 ASP A N 1
ATOM 1249 C CA . ASP A 1 163 ? 15.363 9.094 -12.211 1.00 89.56 163 ASP A CA 1
ATOM 1250 C C . ASP A 1 163 ? 16.628 9.082 -11.344 1.00 89.56 163 ASP A C 1
ATOM 1252 O O . ASP A 1 163 ? 17.474 9.982 -11.378 1.00 89.56 163 ASP A O 1
ATOM 1256 N N . VAL A 1 164 ? 16.819 7.979 -10.620 1.00 89.94 164 VAL A N 1
ATOM 1257 C CA . VAL A 1 164 ? 18.072 7.686 -9.919 1.00 89.94 164 VAL A CA 1
ATOM 1258 C C . VAL A 1 164 ? 18.893 6.734 -10.789 1.00 89.94 164 VAL A C 1
ATOM 1260 O O . VAL A 1 164 ? 18.470 5.589 -10.963 1.00 89.94 164 VAL A O 1
ATOM 1263 N N . PRO A 1 165 ? 20.085 7.128 -11.289 1.00 89.00 165 PRO A N 1
ATOM 1264 C CA . PRO A 1 165 ? 20.846 6.332 -12.259 1.00 89.00 165 PRO A CA 1
ATOM 1265 C C . PRO A 1 165 ? 21.105 4.880 -11.840 1.00 89.00 165 PRO A C 1
ATOM 1267 O O . PRO A 1 165 ? 21.033 3.970 -12.662 1.00 89.00 165 PRO A O 1
ATOM 1270 N N . GLU A 1 166 ? 21.373 4.639 -10.554 1.00 85.94 166 GLU A N 1
ATOM 1271 C CA . GLU A 1 166 ? 21.575 3.283 -10.027 1.00 85.94 166 GLU A CA 1
ATOM 1272 C C . GLU A 1 166 ? 20.298 2.427 -10.087 1.00 85.94 166 GLU A C 1
ATOM 1274 O O . GLU A 1 166 ? 20.380 1.214 -10.278 1.00 85.94 166 GLU A O 1
ATOM 1279 N N . TYR A 1 167 ? 19.119 3.038 -9.944 1.00 88.31 167 TYR A N 1
ATOM 1280 C CA . TYR A 1 167 ? 17.831 2.344 -9.916 1.00 88.31 167 TYR A CA 1
ATOM 1281 C C . TYR A 1 167 ? 17.344 2.003 -11.323 1.00 88.31 167 TYR A C 1
ATOM 1283 O O . TYR A 1 167 ? 16.973 0.855 -11.555 1.00 88.31 167 TYR A O 1
ATOM 1291 N N . VAL A 1 168 ? 17.446 2.927 -12.282 1.00 91.62 168 VAL A N 1
ATOM 1292 C CA . VAL A 1 168 ? 17.135 2.620 -13.691 1.00 91.62 168 VAL A CA 1
ATOM 1293 C C . VAL A 1 168 ? 18.129 1.622 -14.292 1.00 91.62 168 VAL A C 1
ATOM 1295 O O . VAL A 1 168 ? 17.741 0.758 -15.077 1.00 91.62 168 VAL A O 1
ATOM 1298 N N . ALA A 1 169 ? 19.406 1.659 -13.887 1.00 88.81 169 ALA A N 1
ATOM 1299 C CA . ALA A 1 169 ? 20.378 0.639 -14.285 1.00 88.81 169 ALA A CA 1
ATOM 1300 C C . ALA A 1 169 ? 20.021 -0.748 -13.722 1.00 88.81 169 ALA A C 1
ATOM 1302 O O . ALA A 1 169 ? 20.132 -1.751 -14.432 1.00 88.81 169 ALA A O 1
ATOM 1303 N N . HIS A 1 170 ? 19.567 -0.815 -12.466 1.00 88.31 170 HIS A N 1
ATOM 1304 C CA . HIS A 1 170 ? 19.087 -2.057 -11.861 1.00 88.31 170 HIS A CA 1
ATOM 1305 C C . HIS A 1 170 ? 17.822 -2.571 -12.562 1.00 88.31 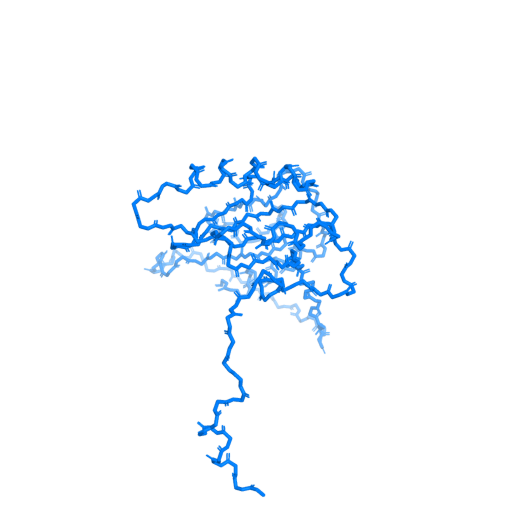170 HIS A C 1
ATOM 1307 O O . HIS A 1 170 ? 17.776 -3.741 -12.943 1.00 88.31 170 HIS A O 1
ATOM 1313 N N . GLY A 1 171 ? 16.850 -1.698 -12.830 1.00 91.06 171 GLY A N 1
ATOM 1314 C CA . GLY A 1 171 ? 15.627 -2.062 -13.540 1.00 91.06 171 GLY A CA 1
ATOM 1315 C C . GLY A 1 171 ? 15.888 -2.562 -14.962 1.00 91.06 171 GLY A C 1
ATOM 1316 O O . GLY A 1 171 ? 15.305 -3.570 -15.369 1.00 91.06 171 GLY A O 1
ATOM 1317 N N . LEU A 1 172 ? 16.848 -1.974 -15.686 1.00 92.06 172 LEU A N 1
ATOM 1318 C CA . LEU A 1 172 ? 17.313 -2.500 -16.973 1.00 92.06 172 LEU A CA 1
ATOM 1319 C C . LEU A 1 172 ? 17.947 -3.892 -16.831 1.00 92.06 172 LEU A C 1
ATOM 1321 O O . LEU A 1 172 ? 17.665 -4.779 -17.638 1.00 92.06 172 LEU A O 1
ATOM 1325 N N . ALA A 1 173 ? 18.780 -4.112 -15.812 1.00 88.94 173 ALA A N 1
ATOM 1326 C CA . ALA A 1 173 ? 19.421 -5.406 -15.581 1.00 88.94 173 ALA A CA 1
ATOM 1327 C C . ALA A 1 173 ? 18.396 -6.501 -15.235 1.00 88.94 173 ALA A C 1
ATOM 1329 O O . ALA A 1 173 ? 18.468 -7.603 -15.773 1.00 88.94 173 ALA A O 1
ATOM 1330 N N . VAL A 1 174 ? 17.406 -6.192 -14.393 1.00 90.19 174 VAL A N 1
ATOM 1331 C CA . VAL A 1 174 ? 16.326 -7.124 -14.034 1.00 90.19 174 VAL A CA 1
ATOM 1332 C C . VAL A 1 174 ? 15.424 -7.412 -15.231 1.00 90.19 174 VAL A C 1
ATOM 1334 O O . VAL A 1 174 ? 15.121 -8.572 -15.504 1.00 90.19 174 VAL A O 1
ATOM 1337 N N . THR A 1 175 ? 15.032 -6.381 -15.982 1.00 92.19 175 THR A N 1
ATOM 1338 C CA . THR A 1 175 ? 14.141 -6.538 -17.140 1.00 92.19 175 THR A CA 1
ATOM 1339 C C . THR A 1 175 ? 14.827 -7.291 -18.279 1.00 92.19 175 THR A C 1
ATOM 1341 O O . THR A 1 175 ? 14.213 -8.164 -18.883 1.00 92.19 175 THR A O 1
ATOM 1344 N N . SER A 1 176 ? 16.106 -7.016 -18.546 1.00 89.38 176 SER A N 1
ATOM 1345 C CA . SER A 1 176 ? 16.865 -7.737 -19.579 1.00 89.38 176 SER A CA 1
ATOM 1346 C C . SER A 1 176 ? 17.181 -9.185 -19.201 1.00 89.38 176 SER A C 1
ATOM 1348 O O . SER A 1 176 ? 17.291 -10.012 -20.090 1.00 89.38 176 SER A O 1
ATOM 1350 N N . ALA A 1 177 ? 17.299 -9.519 -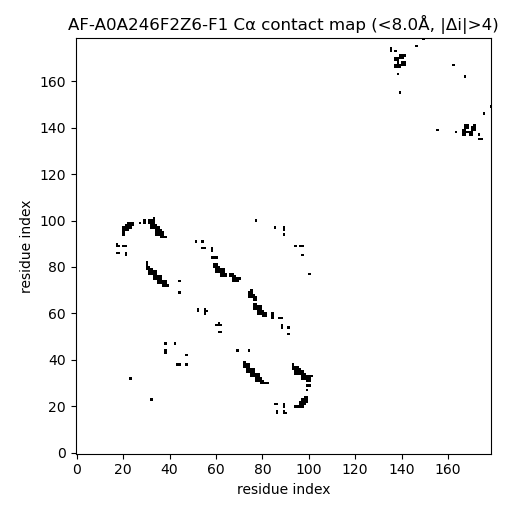17.911 1.00 88.69 177 ALA A N 1
ATOM 1351 C CA . ALA A 1 177 ? 17.467 -10.906 -17.470 1.00 88.69 177 ALA A CA 1
ATOM 1352 C C . ALA A 1 177 ? 16.173 -11.737 -17.561 1.00 88.69 177 ALA A C 1
ATOM 1354 O O . ALA A 1 177 ? 16.234 -12.967 -17.567 1.00 88.69 177 ALA A O 1
ATOM 1355 N N . LEU A 1 178 ? 15.009 -11.078 -17.566 1.00 88.25 178 LEU A N 1
ATOM 1356 C CA . LEU A 1 178 ? 13.706 -11.725 -17.713 1.00 88.25 178 LEU A CA 1
ATOM 1357 C C . LEU A 1 178 ? 13.370 -12.050 -19.178 1.00 88.25 178 LEU A C 1
ATOM 1359 O O . LEU A 1 178 ? 12.709 -13.061 -19.424 1.00 88.25 178 LEU A O 1
ATOM 1363 N N . LEU A 1 179 ? 13.741 -11.155 -20.101 1.00 82.50 179 LEU A N 1
ATOM 1364 C CA . LEU A 1 179 ? 13.428 -11.217 -21.535 1.00 82.50 179 LEU A CA 1
ATOM 1365 C C . LEU A 1 179 ? 14.418 -12.100 -22.305 1.00 82.50 179 LEU A C 1
ATOM 1367 O O . LEU A 1 179 ? 13.942 -12.802 -23.225 1.00 82.50 179 LEU A O 1
#

Mean predicted aligned error: 9.55 Å

Secondary structure (DSSP, 8-state):
--TTSGGG---------SGGGEE--TT---SEEEEEEE--TT--HHHHHHHHHHHHHHTT-EE--TT-EEETTEEEEEEES-GGGHHHHTT-TTEEEEEEPPPPP-------SPPP--------SPPS---S-----SS---SS-TTGGG------S-TTPPPPHHHHHHHHHHHHHH-

Organism: Pseudomonas nitroreducens (NCBI:txid46680)

Radius of gyration: 23.41 Å; Cα contacts (8 Å, |Δi|>4): 176; chains: 1; bounding box: 56×50×62 Å

Nearest PDB structures (foldseek):
  3sqo-assembly1_P  TM=6.264E-01  e=7.745E-03  Homo sapiens
  3c1n-assembly3_D  TM=5.958E-01  e=1.402E-01  Methanocaldococcus jannaschii
  2hmf-assembly1_A  TM=6.254E-01  e=2.631E-01  Methanocaldococcus jannaschii
  3c1m-assembly1_A  TM=6.261E-01  e=2.631E-01  Methanocaldococcus jannaschii
  2qmw-assembly1_B-2  TM=5.254E-01  e=4.637E-01  Staphylococcus aureus subsp. aureus Mu50

Foldseek 3Di:
DPPVVVVVDDPDDDDDDLVNQEAEDPPDPAQKKKWKFFADPPHDPVVVVVVLQVQQVVLAKHWDPVPWDDDPGIIIIMIGGDPVSSSVSSRPPRTRHMYHDDDDDDDDDDPPDDDDDDDDDDDPDDDPDPDDDDDDDWLAADPDDDCVVVDPDDDDPDPPDDRDVVGNVVSNVVVVVVD

Solvent-accessible surface area (backbone atoms only — not comparable to full-atom values): 11643 Å² total; per-residue (Å²): 131,72,81,75,54,66,87,74,56,83,91,78,87,78,85,85,58,41,68,78,26,56,63,51,63,91,87,60,88,68,46,44,28,36,33,35,30,55,51,60,92,95,59,57,66,67,61,52,47,55,56,48,46,57,53,31,44,76,46,59,28,48,70,46,75,88,73,42,50,74,60,92,54,34,38,37,37,38,33,37,38,60,72,86,33,47,70,62,53,37,59,44,84,51,51,64,34,35,24,55,52,85,74,86,73,85,81,76,83,77,77,90,64,84,86,78,91,70,92,81,79,80,80,89,67,82,72,98,58,89,65,83,84,84,87,84,91,63,53,46,67,55,98,79,67,91,57,58,96,78,55,90,79,86,80,70,96,54,90,85,62,80,89,50,71,73,36,17,53,47,18,42,53,56,52,62,73,72,107

pLDDT: mean 86.72, std 9.96, range [56.62, 97.5]